Protein AF-A0A1H9AXN3-F1 (afdb_monomer)

Structure (mmCIF, N/CA/C/O backbone):
data_AF-A0A1H9AXN3-F1
#
_entry.id   AF-A0A1H9AXN3-F1
#
loop_
_atom_site.group_PDB
_atom_site.id
_atom_site.type_symbol
_atom_site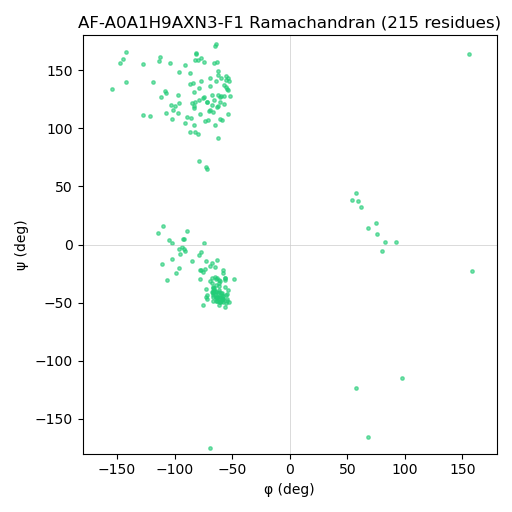.label_atom_id
_atom_site.label_alt_id
_atom_site.label_comp_id
_atom_site.label_asym_id
_atom_site.label_entity_id
_atom_site.label_seq_id
_atom_site.pdbx_PDB_ins_code
_atom_site.Cartn_x
_atom_site.Cartn_y
_atom_site.Cartn_z
_atom_site.occupancy
_atom_site.B_iso_or_equiv
_atom_site.auth_seq_id
_atom_site.auth_comp_id
_atom_site.auth_asym_id
_atom_site.auth_atom_id
_atom_site.pdbx_PDB_model_num
ATOM 1 N N . MET A 1 1 ? -0.595 39.470 72.360 1.00 44.81 1 MET A N 1
ATOM 2 C CA . MET A 1 1 ? -0.800 39.823 70.939 1.00 44.81 1 MET A CA 1
ATOM 3 C C . MET A 1 1 ? -1.068 38.553 70.139 1.00 44.81 1 MET A C 1
ATOM 5 O O . MET A 1 1 ? -0.206 37.689 70.105 1.00 44.81 1 MET A O 1
ATOM 9 N N . ARG A 1 2 ? -2.271 38.404 69.567 1.00 46.19 2 ARG A N 1
ATOM 10 C CA . ARG A 1 2 ? -2.639 37.304 68.655 1.00 46.19 2 ARG A CA 1
ATOM 11 C C . ARG A 1 2 ? -2.199 37.682 67.239 1.00 46.19 2 ARG A C 1
ATOM 13 O O . ARG A 1 2 ? -2.653 38.706 66.744 1.00 46.19 2 ARG A O 1
ATOM 20 N N . TRP A 1 3 ? -1.350 36.880 66.607 1.00 40.56 3 TRP A N 1
ATOM 21 C CA . TRP A 1 3 ? -1.068 36.981 65.172 1.00 40.56 3 TRP A CA 1
ATOM 22 C C . TRP A 1 3 ? -1.865 35.887 64.452 1.00 40.56 3 TRP A C 1
ATOM 24 O O . TRP A 1 3 ? -1.663 34.704 64.717 1.00 40.56 3 TRP A O 1
ATOM 34 N N . LEU A 1 4 ? -2.816 36.288 63.601 1.00 47.19 4 LEU A N 1
ATOM 35 C CA . LEU A 1 4 ? -3.507 35.399 62.665 1.00 47.19 4 LEU A CA 1
ATOM 36 C C . LEU A 1 4 ? -2.594 35.157 61.455 1.00 47.19 4 LEU A C 1
ATOM 38 O O . LEU A 1 4 ? -2.201 36.113 60.791 1.00 47.19 4 LEU A O 1
ATOM 42 N N . LEU A 1 5 ? -2.301 33.893 61.146 1.00 52.22 5 LEU A N 1
ATOM 43 C CA . LEU A 1 5 ? -1.749 33.497 59.850 1.00 52.22 5 LEU A CA 1
ATOM 44 C C . LEU A 1 5 ? -2.892 33.336 58.840 1.00 52.22 5 LEU A C 1
ATOM 46 O O . LEU A 1 5 ? -3.785 32.511 59.025 1.00 52.22 5 LEU A O 1
ATOM 50 N N . LEU A 1 6 ? -2.843 34.136 57.775 1.00 48.66 6 LEU A N 1
ATOM 51 C CA . LEU A 1 6 ? -3.693 34.025 56.593 1.00 48.66 6 LEU A CA 1
ATOM 52 C C . LEU A 1 6 ? -3.074 32.975 55.654 1.00 48.66 6 LEU A C 1
ATOM 54 O O . LEU A 1 6 ? -1.956 33.164 55.177 1.00 48.66 6 LEU A O 1
ATOM 58 N N . ILE A 1 7 ? -3.780 31.875 55.389 1.00 59.06 7 ILE A N 1
ATOM 59 C CA . ILE A 1 7 ? -3.372 30.870 54.397 1.00 59.06 7 ILE A CA 1
ATOM 60 C C . ILE A 1 7 ? -4.117 31.175 53.095 1.00 59.06 7 ILE A C 1
ATOM 62 O O . ILE A 1 7 ? -5.340 31.069 53.034 1.00 59.06 7 ILE A O 1
ATOM 66 N N . ILE A 1 8 ? -3.375 31.573 52.061 1.00 57.16 8 ILE A N 1
ATOM 67 C CA . ILE A 1 8 ? -3.884 31.779 50.701 1.00 57.16 8 ILE A CA 1
ATOM 68 C C . ILE A 1 8 ? -3.767 30.442 49.959 1.00 57.16 8 ILE A C 1
ATOM 70 O O . ILE A 1 8 ? -2.665 29.982 49.667 1.00 57.16 8 ILE A O 1
ATOM 74 N N . LEU A 1 9 ? -4.904 29.808 49.672 1.00 54.47 9 LEU A N 1
ATOM 75 C CA . LEU A 1 9 ? -4.986 28.610 48.834 1.00 54.47 9 LEU A CA 1
ATOM 76 C C . LEU A 1 9 ? -5.008 29.034 47.359 1.00 54.47 9 LEU A C 1
ATOM 78 O O . LEU A 1 9 ? -6.024 29.501 46.851 1.00 54.47 9 LEU A O 1
ATOM 82 N N . LEU A 1 10 ? -3.872 28.881 46.678 1.00 55.22 10 LEU A N 1
ATOM 83 C CA . LEU A 1 10 ? -3.765 29.001 45.223 1.00 55.22 10 LEU A CA 1
ATOM 84 C C . LEU A 1 10 ? -4.386 27.754 44.578 1.00 55.22 10 LEU A C 1
ATOM 86 O O . LEU A 1 10 ? -3.811 26.668 44.615 1.00 55.22 10 LEU A O 1
ATOM 90 N N . THR A 1 11 ? -5.573 27.899 43.996 1.00 61.00 11 THR A N 1
ATOM 91 C CA . THR A 1 11 ? -6.210 26.867 43.172 1.00 61.00 11 THR A CA 1
ATOM 92 C C . THR A 1 11 ? -5.457 26.736 41.849 1.00 61.00 11 THR A C 1
ATOM 94 O O . THR A 1 11 ? -5.531 27.621 40.997 1.00 61.00 11 THR A O 1
ATOM 97 N N . GLY A 1 12 ? -4.711 25.644 41.680 1.00 57.28 12 GLY A N 1
ATOM 98 C CA . GLY A 1 12 ? -4.037 25.316 40.427 1.00 57.28 12 GLY A CA 1
ATOM 99 C C . GLY A 1 12 ? -5.030 24.866 39.354 1.00 57.28 12 GLY A C 1
ATOM 100 O O . GLY A 1 12 ? -5.750 23.886 39.543 1.00 57.28 12 GLY A O 1
ATOM 101 N N . CYS A 1 13 ? -5.043 25.552 38.210 1.00 61.53 13 CYS A N 1
ATOM 102 C CA . CYS A 1 13 ? -5.637 25.034 36.979 1.00 61.53 13 CYS A CA 1
ATOM 103 C C . CYS A 1 13 ? -4.831 23.813 36.524 1.00 61.53 13 CYS A C 1
ATOM 105 O O . CYS A 1 13 ? -3.743 23.953 35.971 1.00 61.53 13 CYS A O 1
ATOM 107 N N . SER A 1 14 ? -5.356 22.612 36.758 1.00 65.81 14 SER A N 1
ATOM 108 C CA . SER A 1 14 ? -4.842 21.411 36.101 1.00 65.81 14 SER A CA 1
ATOM 109 C C . SER A 1 14 ? -5.391 21.385 34.679 1.00 65.81 14 SER A C 1
ATOM 111 O O . SER A 1 14 ? -6.598 21.255 34.483 1.00 65.81 14 SER A O 1
ATOM 113 N N . ALA A 1 15 ? -4.516 21.555 33.689 1.00 59.00 15 ALA A N 1
ATOM 114 C CA . ALA A 1 15 ? -4.864 21.306 32.299 1.00 59.00 15 ALA A CA 1
ATOM 115 C C . ALA A 1 15 ? -5.213 19.819 32.157 1.00 59.00 15 ALA A C 1
ATOM 117 O O . ALA A 1 15 ? -4.388 18.952 32.445 1.00 59.00 15 ALA A O 1
ATOM 118 N N . ILE A 1 16 ? -6.451 19.529 31.761 1.00 57.78 16 ILE A N 1
ATOM 119 C CA . ILE A 1 16 ? -6.880 18.172 31.433 1.00 57.78 16 ILE A CA 1
ATOM 120 C C . ILE A 1 16 ? -6.114 17.778 30.165 1.00 57.78 16 ILE A C 1
ATOM 122 O O . ILE A 1 16 ? -6.266 18.469 29.153 1.00 57.78 16 ILE A O 1
ATOM 126 N N . PRO A 1 17 ? -5.290 16.715 30.176 1.00 51.22 17 PRO A N 1
ATOM 127 C CA . PRO A 1 17 ? -4.741 16.199 28.936 1.00 51.22 17 PRO A CA 1
ATOM 128 C C . PRO A 1 17 ? -5.919 15.737 28.075 1.00 51.22 17 PRO A C 1
ATOM 130 O O . PRO A 1 17 ? -6.701 14.876 28.483 1.00 51.22 17 PRO A O 1
ATOM 133 N N . LEU A 1 18 ? -6.071 16.343 26.897 1.00 50.16 18 LEU A N 1
ATOM 134 C CA . LEU A 1 18 ? -6.932 15.807 25.853 1.00 50.16 18 LEU A CA 1
ATOM 135 C C . LEU A 1 18 ? -6.401 14.405 25.543 1.00 50.16 18 LEU A C 1
ATOM 137 O O . LEU A 1 18 ? -5.320 14.262 24.977 1.00 50.16 18 LEU A O 1
ATOM 141 N N . SER A 1 19 ? -7.131 13.378 25.977 1.00 42.03 19 SER A N 1
ATOM 142 C CA . SER A 1 19 ? -6.869 12.005 25.567 1.00 42.03 19 SER A CA 1
ATOM 143 C C . SER A 1 19 ? -7.034 11.966 24.054 1.00 42.03 19 SER A C 1
ATOM 145 O O . SER A 1 19 ? -8.153 12.068 23.549 1.00 42.03 19 SER A O 1
ATOM 147 N N . SER A 1 20 ? -5.926 11.847 23.327 1.00 47.59 20 SER A N 1
ATOM 148 C CA . SER A 1 20 ? -5.959 11.374 21.952 1.00 47.59 20 SER A CA 1
ATOM 149 C C . SER A 1 20 ? -6.748 10.065 21.957 1.00 47.59 20 SER A C 1
ATOM 151 O O . SER A 1 20 ? -6.499 9.179 22.781 1.00 47.59 20 SER A O 1
ATOM 153 N N . ALA A 1 21 ? -7.759 9.956 21.094 1.00 44.69 21 ALA A N 1
ATOM 154 C CA . ALA A 1 21 ? -8.334 8.651 20.805 1.00 44.69 21 ALA A CA 1
ATOM 155 C C . ALA A 1 21 ? -7.173 7.720 20.408 1.00 44.69 21 ALA A C 1
ATOM 157 O O . ALA A 1 21 ? -6.244 8.198 19.747 1.00 44.69 21 ALA A O 1
ATOM 158 N N . PRO A 1 22 ? -7.170 6.440 20.820 1.00 42.50 22 PRO A N 1
ATOM 159 C CA . PRO A 1 22 ? -6.141 5.512 20.377 1.00 42.50 22 PRO A CA 1
ATOM 160 C C . PRO A 1 22 ? -6.118 5.541 18.849 1.00 42.50 22 PRO A C 1
ATOM 162 O O . PRO A 1 22 ? -7.101 5.172 18.206 1.00 42.50 22 PRO A O 1
ATOM 165 N N . GLN A 1 23 ? -5.032 6.062 18.272 1.00 46.41 23 GLN A N 1
ATOM 166 C CA . GLN A 1 23 ? -4.856 6.012 16.832 1.00 46.41 23 GLN A CA 1
ATOM 167 C C . GLN A 1 23 ? -4.842 4.539 16.451 1.00 46.41 23 GLN A C 1
ATOM 169 O O . GLN A 1 23 ? -4.065 3.746 16.984 1.00 46.41 23 GLN A O 1
ATOM 174 N N . VAL A 1 24 ? -5.764 4.175 15.566 1.00 52.09 24 VAL A N 1
ATOM 175 C CA . VAL A 1 24 ? -5.869 2.849 14.967 1.00 52.09 24 VAL A CA 1
ATOM 176 C C . VAL A 1 24 ? -4.717 2.728 13.974 1.00 52.09 24 VAL A C 1
ATOM 178 O O . VAL A 1 24 ? -4.916 2.718 12.764 1.00 52.09 24 VAL A O 1
ATOM 181 N N . ASP A 1 25 ? -3.483 2.702 14.473 1.00 65.31 25 ASP A N 1
ATOM 182 C CA . ASP A 1 25 ? -2.307 2.505 13.638 1.00 65.31 25 ASP A CA 1
ATOM 183 C C . ASP A 1 25 ? -2.205 1.014 13.320 1.00 65.31 25 ASP A C 1
ATOM 185 O O . ASP A 1 25 ? -1.371 0.266 13.824 1.00 65.31 25 ASP A O 1
ATOM 189 N N . ARG A 1 26 ? -3.129 0.570 12.459 1.00 82.50 26 ARG A N 1
ATOM 190 C CA . ARG A 1 26 ? -3.090 -0.702 11.730 1.00 82.50 26 ARG A CA 1
ATOM 191 C C . ARG A 1 26 ? -2.011 -0.584 10.663 1.00 82.50 26 ARG A C 1
ATOM 193 O O . ARG A 1 26 ? -2.293 -0.501 9.471 1.00 82.50 26 ARG A O 1
ATOM 200 N N . VAL A 1 27 ? -0.775 -0.456 11.122 1.00 93.12 27 VAL A N 1
ATOM 201 C CA . VAL A 1 27 ? 0.420 -0.355 10.297 1.00 93.12 27 VAL A CA 1
ATOM 202 C C . VAL A 1 27 ? 1.112 -1.716 10.344 1.00 93.12 27 VAL A C 1
ATOM 204 O O . VAL A 1 27 ? 1.464 -2.163 11.437 1.00 93.12 27 VAL A O 1
ATOM 207 N N . PRO A 1 28 ? 1.297 -2.398 9.200 1.00 96.31 28 PRO A N 1
ATOM 208 C CA . PRO A 1 28 ? 2.022 -3.659 9.152 1.00 96.31 28 PRO A CA 1
ATOM 209 C C . PRO A 1 28 ? 3.417 -3.565 9.781 1.00 96.31 28 PRO A C 1
ATOM 211 O O . PRO A 1 28 ? 4.123 -2.562 9.621 1.00 96.31 28 PRO A O 1
ATOM 214 N N . GLU A 1 29 ? 3.835 -4.634 10.459 1.00 95.12 29 GLU A N 1
ATOM 215 C CA . GLU A 1 29 ? 5.195 -4.760 10.984 1.00 95.12 29 GLU A CA 1
ATOM 216 C C . GLU A 1 29 ? 6.232 -4.583 9.866 1.00 95.12 29 GLU A C 1
ATOM 218 O O . GLU A 1 29 ? 6.026 -5.010 8.732 1.00 95.12 29 GLU A O 1
ATOM 223 N N . GLY A 1 30 ? 7.348 -3.919 10.176 1.00 96.00 30 GLY A N 1
ATOM 224 C CA . GLY A 1 30 ? 8.385 -3.597 9.194 1.00 96.00 30 GLY A CA 1
ATOM 225 C C . GLY A 1 30 ? 8.110 -2.335 8.368 1.00 96.00 30 GLY A C 1
ATOM 226 O O . GLY A 1 30 ? 8.925 -1.992 7.512 1.00 96.00 30 GLY A O 1
ATOM 227 N N . THR A 1 31 ? 7.011 -1.618 8.629 1.00 98.06 31 THR A N 1
ATOM 228 C CA . THR A 1 31 ? 6.792 -0.274 8.076 1.00 98.06 31 THR A CA 1
ATOM 229 C C . THR A 1 31 ? 7.788 0.720 8.670 1.00 98.06 31 THR A C 1
ATOM 231 O O . THR A 1 31 ? 7.903 0.846 9.890 1.00 98.06 31 THR A O 1
ATOM 234 N N . LEU A 1 32 ? 8.474 1.469 7.803 1.00 98.31 32 LE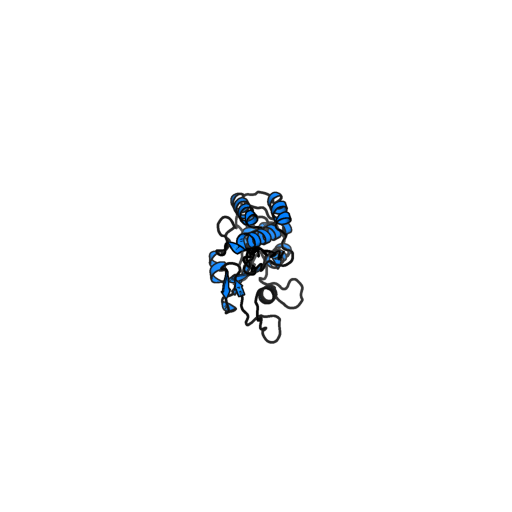U A N 1
ATOM 235 C CA . LEU A 1 32 ? 9.436 2.504 8.187 1.00 98.31 32 LEU A CA 1
ATOM 236 C C . LEU A 1 32 ? 8.803 3.536 9.124 1.00 98.31 32 LEU A C 1
ATOM 238 O O . LEU A 1 32 ? 7.633 3.889 8.964 1.00 98.31 32 LEU A O 1
ATOM 242 N N . ASP A 1 33 ? 9.564 4.065 10.084 1.00 97.44 33 ASP A N 1
ATOM 243 C CA . ASP A 1 33 ? 9.146 5.255 10.834 1.00 97.44 33 ASP A CA 1
ATOM 244 C C . ASP A 1 33 ? 9.044 6.494 9.921 1.00 97.44 33 ASP A C 1
ATOM 246 O O . ASP A 1 33 ? 9.427 6.464 8.750 1.00 97.44 33 ASP A O 1
ATOM 250 N N . ALA A 1 34 ? 8.487 7.594 10.433 1.00 96.88 34 ALA A N 1
ATOM 251 C CA . ALA A 1 34 ? 8.263 8.794 9.628 1.00 96.88 34 ALA A CA 1
ATOM 252 C C . ALA A 1 34 ? 9.564 9.403 9.069 1.00 96.88 34 ALA A C 1
ATOM 254 O O . ALA A 1 34 ? 9.576 9.906 7.944 1.00 96.88 34 ALA A O 1
ATOM 255 N N . VAL A 1 35 ? 10.667 9.349 9.820 1.00 98.12 35 VAL A N 1
ATOM 256 C CA . VAL A 1 35 ? 11.960 9.915 9.404 1.00 98.12 35 VAL A CA 1
ATOM 257 C C . VAL A 1 35 ? 12.576 9.060 8.298 1.00 98.12 35 VAL A C 1
ATOM 259 O O . VAL A 1 35 ? 12.994 9.584 7.259 1.00 98.12 35 VAL A O 1
ATOM 262 N N . ALA A 1 36 ? 12.581 7.743 8.483 1.00 98.56 36 ALA A N 1
ATOM 263 C CA . ALA A 1 36 ? 13.066 6.786 7.504 1.00 98.56 36 ALA A CA 1
ATOM 264 C C . ALA A 1 36 ? 12.195 6.782 6.239 1.00 98.56 36 ALA A C 1
ATOM 266 O O . ALA A 1 36 ? 12.735 6.706 5.134 1.00 98.56 36 ALA A O 1
ATOM 267 N N . ALA A 1 37 ? 10.873 6.942 6.368 1.00 98.69 37 ALA A N 1
ATOM 268 C CA . ALA A 1 37 ? 9.966 7.078 5.232 1.00 98.69 37 ALA A CA 1
ATOM 269 C C . ALA A 1 37 ? 10.259 8.354 4.429 1.00 98.69 37 ALA A C 1
ATOM 271 O O . ALA A 1 37 ? 10.454 8.272 3.222 1.00 98.69 37 ALA A O 1
ATOM 272 N N . ARG A 1 38 ? 10.393 9.526 5.068 1.00 98.69 38 ARG A N 1
ATOM 273 C CA . ARG A 1 38 ? 10.761 10.775 4.363 1.00 98.69 38 ARG A CA 1
ATOM 274 C C . ARG A 1 38 ? 12.105 10.642 3.635 1.00 98.69 38 ARG A C 1
ATOM 276 O O . ARG A 1 38 ? 12.214 11.015 2.470 1.00 98.69 38 ARG A O 1
ATOM 283 N N . THR A 1 39 ? 13.100 10.054 4.300 1.00 98.75 39 THR A N 1
ATOM 284 C CA . THR A 1 39 ? 14.425 9.797 3.710 1.00 98.75 39 THR A CA 1
ATOM 285 C C . THR A 1 39 ? 14.331 8.863 2.503 1.00 98.75 39 THR A C 1
ATOM 287 O O . THR A 1 39 ? 14.902 9.144 1.451 1.00 98.75 39 THR A O 1
ATOM 290 N N . SER A 1 40 ? 13.568 7.776 2.627 1.00 98.81 40 SER A N 1
ATOM 291 C CA . SER A 1 40 ? 13.390 6.798 1.552 1.00 98.81 40 SER A CA 1
ATOM 292 C C . SER A 1 40 ? 12.618 7.385 0.372 1.00 98.81 40 SER A C 1
ATOM 294 O O . SER A 1 40 ? 13.024 7.182 -0.766 1.00 98.81 40 SER A O 1
ATOM 296 N N . LEU A 1 41 ? 11.564 8.172 0.622 1.00 98.81 41 LEU A N 1
ATOM 297 C CA . LEU A 1 41 ? 10.787 8.856 -0.417 1.00 98.81 41 LEU A CA 1
ATOM 298 C C . LEU A 1 41 ? 11.659 9.803 -1.248 1.00 98.81 41 LEU A C 1
ATOM 300 O O . LEU A 1 41 ? 11.573 9.798 -2.476 1.00 98.81 41 LEU A O 1
ATOM 304 N N . ALA A 1 42 ? 12.531 10.573 -0.591 1.00 98.56 42 ALA A N 1
ATOM 305 C CA . ALA A 1 42 ? 13.469 11.459 -1.274 1.00 98.56 42 ALA A CA 1
ATOM 306 C C . ALA A 1 42 ? 14.447 10.689 -2.182 1.00 98.56 42 ALA A C 1
ATOM 308 O O . ALA A 1 42 ? 14.827 11.195 -3.240 1.00 98.56 42 ALA A O 1
ATOM 309 N N . ALA A 1 43 ? 14.816 9.465 -1.789 1.00 98.69 43 ALA A N 1
ATOM 310 C CA . ALA A 1 43 ? 15.741 8.599 -2.516 1.00 98.69 43 ALA A CA 1
ATOM 311 C C . ALA A 1 43 ? 15.090 7.762 -3.635 1.00 98.69 43 ALA A C 1
ATOM 313 O O . ALA A 1 43 ? 15.817 7.213 -4.465 1.00 98.69 43 ALA A O 1
ATOM 314 N N . LEU A 1 44 ? 13.755 7.650 -3.689 1.00 98.69 44 LEU A N 1
ATOM 315 C CA . LEU A 1 44 ? 13.087 6.894 -4.753 1.00 98.69 44 LEU A CA 1
ATOM 316 C C . LEU A 1 44 ? 13.425 7.484 -6.136 1.00 98.69 44 LEU A C 1
ATOM 318 O O . LEU A 1 44 ? 13.483 8.710 -6.282 1.00 98.69 44 LEU A O 1
ATOM 322 N N . PRO A 1 45 ? 13.594 6.659 -7.184 1.00 98.56 45 PRO A N 1
ATOM 323 C CA . PRO A 1 45 ? 13.749 7.162 -8.544 1.00 98.56 45 PRO A CA 1
ATOM 324 C C . PRO A 1 45 ? 12.489 7.912 -8.983 1.00 98.56 45 PRO A C 1
ATOM 326 O O . PRO A 1 45 ? 11.387 7.379 -8.881 1.00 98.56 45 PRO A O 1
ATOM 329 N N . LEU A 1 46 ? 12.635 9.139 -9.482 1.00 98.56 46 LEU A N 1
ATOM 330 C CA . LEU A 1 46 ? 11.526 9.871 -10.093 1.00 98.56 46 LEU A CA 1
ATOM 331 C C . LEU A 1 46 ? 11.370 9.416 -11.550 1.00 98.56 46 LEU A C 1
ATOM 333 O O . LEU A 1 46 ? 12.322 9.525 -12.322 1.00 98.56 46 LEU A O 1
ATOM 337 N N . ALA A 1 47 ? 10.192 8.926 -11.935 1.00 98.44 47 ALA A N 1
ATOM 338 C CA . ALA A 1 47 ? 9.930 8.489 -13.307 1.00 98.44 47 ALA A CA 1
ATOM 339 C C . ALA A 1 47 ? 8.476 8.732 -13.724 1.00 98.44 47 ALA A C 1
ATOM 341 O O . ALA A 1 47 ? 7.570 8.812 -12.896 1.00 98.44 47 ALA A O 1
ATOM 342 N N . THR A 1 48 ? 8.241 8.836 -15.031 1.00 97.88 48 THR A N 1
ATOM 343 C CA . THR A 1 48 ? 6.884 8.772 -15.586 1.00 97.88 48 THR A CA 1
ATOM 344 C C . THR A 1 48 ? 6.347 7.343 -15.442 1.00 97.88 48 THR A C 1
ATOM 346 O O . THR A 1 48 ? 7.094 6.412 -15.754 1.00 97.88 48 THR A O 1
ATOM 349 N N . PRO A 1 49 ? 5.078 7.144 -15.028 1.00 97.31 49 PRO A N 1
ATOM 350 C CA . PRO A 1 49 ? 4.485 5.812 -14.965 1.00 97.31 49 PRO A CA 1
ATOM 351 C C . PRO A 1 49 ? 4.594 5.077 -16.303 1.00 97.31 49 PRO A C 1
ATOM 353 O O . PRO A 1 49 ? 4.292 5.632 -17.363 1.00 97.31 49 PRO A O 1
ATOM 356 N N . GLY A 1 50 ? 5.015 3.815 -16.251 1.00 97.69 50 GLY A N 1
ATOM 357 C CA . GLY A 1 50 ? 5.044 2.931 -17.408 1.00 97.69 50 GLY A CA 1
ATOM 358 C C . GLY A 1 50 ? 3.650 2.641 -17.971 1.00 97.69 50 GLY A C 1
ATOM 359 O O . GLY A 1 50 ? 2.616 2.983 -17.394 1.00 97.69 50 GLY A O 1
ATOM 360 N N . ARG A 1 51 ? 3.612 1.968 -19.123 1.00 97.00 51 ARG A N 1
ATOM 361 C CA . ARG A 1 51 ? 2.360 1.492 -19.729 1.00 97.00 51 ARG A CA 1
ATOM 362 C C . ARG A 1 51 ? 1.919 0.171 -19.089 1.00 97.00 51 ARG A C 1
ATOM 364 O O . ARG A 1 51 ? 2.732 -0.568 -18.540 1.00 97.00 51 ARG A O 1
ATOM 371 N N . LEU A 1 52 ? 0.631 -0.150 -19.206 1.00 97.31 52 LEU A N 1
ATOM 372 C CA . LEU A 1 52 ? 0.049 -1.415 -18.731 1.00 97.31 52 LEU A CA 1
ATOM 373 C C . LEU A 1 52 ? 0.091 -2.540 -19.779 1.00 97.31 52 LEU A C 1
ATOM 375 O O . LEU A 1 52 ? -0.556 -3.569 -19.601 1.00 97.31 52 LEU A O 1
ATOM 379 N N . ASP A 1 53 ? 0.829 -2.371 -20.878 1.00 96.12 53 ASP A N 1
ATOM 380 C CA . ASP A 1 53 ? 0.969 -3.432 -21.877 1.00 96.12 53 ASP A CA 1
ATOM 381 C C . ASP A 1 53 ? 1.532 -4.702 -21.213 1.00 96.12 53 ASP A C 1
ATOM 383 O O . ASP A 1 53 ? 2.542 -4.656 -20.510 1.00 96.12 53 ASP A O 1
ATOM 387 N N . GLY A 1 54 ? 0.849 -5.834 -21.405 1.00 94.00 54 GLY A N 1
ATOM 388 C CA . GLY A 1 54 ? 1.219 -7.121 -20.808 1.00 94.00 54 GLY A CA 1
ATOM 389 C C . GLY A 1 54 ? 0.808 -7.317 -19.344 1.00 94.00 54 GLY A C 1
ATOM 390 O O . GLY A 1 54 ? 0.958 -8.425 -18.835 1.00 94.00 54 GLY A O 1
ATOM 391 N N . TYR A 1 55 ? 0.253 -6.305 -18.670 1.00 96.56 55 TYR A N 1
ATOM 392 C CA . TYR A 1 55 ? -0.280 -6.472 -17.319 1.00 96.56 55 TYR A CA 1
ATOM 393 C C . TYR A 1 55 ? -1.582 -7.282 -17.347 1.00 96.56 55 TYR A C 1
ATOM 395 O O . TYR A 1 55 ? -2.568 -6.894 -17.975 1.00 96.56 55 TYR A O 1
ATOM 403 N N . VAL A 1 56 ? -1.597 -8.396 -16.616 1.00 94.81 56 VAL A N 1
ATOM 404 C CA . VAL A 1 56 ? -2.782 -9.236 -16.409 1.00 94.81 56 VAL A CA 1
ATOM 405 C C . VAL A 1 56 ? -2.955 -9.445 -14.913 1.00 94.81 56 VAL A C 1
ATOM 407 O O . VAL A 1 56 ? -2.124 -10.094 -14.276 1.00 94.81 56 VAL A O 1
ATOM 410 N N . ARG A 1 57 ? -4.016 -8.863 -14.346 1.00 91.94 57 ARG A N 1
ATOM 411 C CA . ARG A 1 57 ? -4.316 -8.961 -12.912 1.00 91.94 57 ARG A CA 1
ATOM 412 C C . ARG A 1 57 ? -4.887 -10.325 -12.540 1.00 91.94 57 ARG A C 1
ATOM 414 O O . ARG A 1 57 ? -4.395 -10.951 -11.610 1.00 91.94 57 ARG A O 1
ATOM 421 N N . ASP A 1 58 ? -5.925 -10.744 -13.256 1.00 87.62 58 ASP A N 1
ATOM 422 C CA . ASP A 1 58 ? -6.750 -11.883 -12.862 1.00 87.62 58 ASP A CA 1
ATOM 423 C C . ASP A 1 58 ? -6.156 -13.198 -13.365 1.00 87.62 58 ASP A C 1
ATOM 425 O O . ASP A 1 58 ? -5.674 -13.285 -14.497 1.00 87.62 58 ASP A O 1
ATOM 429 N N . CYS A 1 59 ? -6.195 -14.217 -12.506 1.00 85.56 59 CYS A N 1
ATOM 430 C CA . CYS A 1 59 ? -5.715 -15.569 -12.803 1.00 85.56 59 CYS A CA 1
ATOM 431 C C . CYS A 1 59 ? -6.834 -16.490 -13.336 1.00 85.56 59 CYS A C 1
ATOM 433 O O . CYS A 1 59 ? -6.619 -17.690 -13.498 1.00 85.56 59 CYS A O 1
ATOM 435 N N . ASP A 1 60 ? -8.033 -15.946 -13.558 1.00 82.56 60 ASP A N 1
ATOM 436 C CA . ASP A 1 60 ? -9.223 -16.698 -13.958 1.00 82.56 60 ASP A CA 1
ATOM 437 C C . ASP A 1 60 ? -9.246 -16.989 -15.472 1.00 82.56 60 ASP A C 1
ATOM 439 O O . ASP A 1 60 ? -8.526 -16.377 -16.266 1.00 82.56 60 ASP A O 1
ATOM 443 N N . ASP A 1 61 ? -10.099 -17.932 -15.883 1.00 71.56 61 ASP A N 1
ATOM 444 C CA . ASP A 1 61 ? -10.413 -18.240 -17.289 1.00 71.56 61 ASP A CA 1
ATOM 445 C C . ASP A 1 61 ? -9.195 -18.546 -18.184 1.00 71.56 61 ASP A C 1
ATOM 447 O O . ASP A 1 61 ? -9.130 -18.154 -19.350 1.00 71.56 61 ASP A O 1
ATOM 451 N N . GLY A 1 62 ? -8.199 -19.255 -17.640 1.00 64.94 62 GLY A N 1
ATOM 452 C CA . GLY A 1 62 ? -6.998 -19.657 -18.382 1.00 64.94 62 GLY A CA 1
ATOM 453 C C . GLY A 1 62 ? -5.986 -18.529 -18.614 1.00 64.94 62 GLY A C 1
ATOM 454 O O . GLY A 1 62 ? -5.019 -18.722 -19.354 1.00 64.94 62 GLY A O 1
ATOM 455 N N . LYS A 1 63 ? -6.175 -17.361 -17.987 1.00 73.69 63 LYS A N 1
ATOM 456 C CA . LYS A 1 63 ? -5.199 -16.267 -18.000 1.00 73.69 63 LYS A CA 1
ATOM 457 C C . LYS A 1 63 ? -4.075 -16.538 -17.003 1.00 73.69 63 LYS A C 1
ATOM 459 O O . LYS A 1 63 ? -4.311 -16.878 -15.848 1.00 73.69 63 LYS A O 1
ATOM 464 N N . ALA A 1 64 ? -2.837 -16.312 -17.435 1.00 82.12 64 ALA A N 1
ATOM 465 C CA . ALA A 1 64 ? -1.694 -16.269 -16.533 1.00 82.12 64 ALA A CA 1
ATOM 466 C C . ALA A 1 64 ? -1.546 -14.845 -15.984 1.00 82.12 64 ALA A C 1
ATOM 468 O O . ALA A 1 64 ? -0.981 -13.968 -16.641 1.00 82.12 64 ALA A O 1
ATOM 469 N N . CYS A 1 65 ? -2.081 -14.610 -14.788 1.00 92.19 65 CYS A N 1
ATOM 470 C CA . CYS A 1 65 ? -1.836 -13.378 -14.052 1.00 92.19 65 CYS A CA 1
ATOM 471 C C . CYS A 1 65 ? -0.334 -13.170 -13.832 1.00 92.19 65 CYS A C 1
ATOM 473 O O . CYS A 1 65 ? 0.410 -14.091 -13.487 1.00 92.19 65 CYS A O 1
ATOM 475 N N . VAL A 1 66 ? 0.129 -11.938 -14.017 1.00 96.25 66 VAL A N 1
ATOM 476 C CA . VAL A 1 66 ? 1.571 -11.653 -14.005 1.00 96.25 66 VAL A CA 1
ATOM 477 C C . VAL A 1 66 ? 2.162 -11.655 -12.596 1.00 96.25 66 VAL A C 1
ATOM 479 O O . VAL A 1 66 ? 3.352 -11.915 -12.435 1.00 96.25 66 VAL A O 1
ATOM 482 N N . PHE A 1 67 ? 1.333 -11.417 -11.578 1.00 96.88 67 PHE A N 1
ATOM 483 C CA . PHE A 1 67 ? 1.715 -11.452 -10.164 1.00 96.88 67 PHE A CA 1
ATOM 484 C C . PHE A 1 67 ? 1.516 -12.827 -9.505 1.00 96.88 67 PHE A C 1
ATOM 486 O O . PHE A 1 67 ? 1.766 -12.969 -8.313 1.00 96.88 67 PHE A O 1
ATOM 493 N N . GLY A 1 68 ? 1.119 -13.846 -10.273 1.00 93.88 68 GLY A N 1
ATOM 494 C CA . GLY A 1 68 ? 0.895 -15.193 -9.758 1.00 93.88 68 GLY A CA 1
ATOM 495 C C . GLY A 1 68 ? -0.305 -15.291 -8.812 1.00 93.88 68 GLY A C 1
ATOM 496 O O . GLY A 1 68 ? -1.167 -14.413 -8.779 1.00 93.88 68 GLY A O 1
ATOM 497 N N . GLN A 1 69 ? -0.383 -16.402 -8.076 1.00 92.31 69 GLN A N 1
ATOM 498 C CA . GLN A 1 69 ? -1.544 -16.719 -7.249 1.00 92.31 69 GLN A CA 1
ATOM 499 C C . GLN A 1 69 ? -1.778 -15.632 -6.179 1.00 92.31 69 GLN A C 1
ATOM 501 O O . GLN A 1 69 ? -0.862 -15.321 -5.411 1.00 92.31 69 GLN A O 1
ATOM 506 N N . PRO A 1 70 ? -2.996 -15.069 -6.083 1.00 91.06 70 PRO A N 1
ATOM 507 C CA . PRO A 1 70 ? -3.334 -14.144 -5.014 1.00 91.06 70 PRO A CA 1
ATOM 508 C C . PRO A 1 70 ? -3.403 -14.888 -3.681 1.00 91.06 70 PRO A C 1
ATOM 510 O O . PRO A 1 70 ? -3.906 -16.011 -3.617 1.00 91.06 70 PRO A O 1
ATOM 513 N N . TRP A 1 71 ? -2.948 -14.229 -2.615 1.00 94.44 71 TRP A N 1
ATOM 514 C CA . TRP A 1 71 ? -2.917 -14.804 -1.268 1.00 94.44 71 TRP A CA 1
ATOM 515 C C . TRP A 1 71 ? -2.093 -16.098 -1.236 1.00 94.44 71 TRP A C 1
ATOM 517 O O . TRP A 1 71 ? -2.521 -17.125 -0.721 1.00 94.44 71 TRP A O 1
ATOM 527 N N . PHE A 1 72 ? -0.930 -16.082 -1.876 1.00 94.62 72 PHE A N 1
ATOM 528 C CA . PHE A 1 72 ? -0.021 -17.214 -1.855 1.00 94.62 72 PHE A CA 1
ATOM 529 C C . PHE A 1 72 ? 0.680 -17.285 -0.504 1.00 94.62 72 PHE A C 1
ATOM 531 O O . PHE A 1 72 ? 1.310 -16.305 -0.125 1.00 94.62 72 PHE A O 1
ATOM 538 N N . ASP A 1 73 ? 0.596 -18.444 0.153 1.00 94.75 73 ASP A N 1
ATOM 539 C CA . ASP A 1 73 ? 1.319 -18.779 1.383 1.00 94.75 73 ASP A CA 1
ATOM 540 C C . ASP A 1 73 ? 2.838 -18.755 1.140 1.00 94.75 73 ASP A C 1
ATOM 542 O O . ASP A 1 73 ? 3.430 -19.728 0.668 1.00 94.75 73 ASP A O 1
ATOM 546 N N . THR A 1 74 ? 3.461 -17.598 1.384 1.00 93.06 74 THR A N 1
ATOM 547 C CA . THR A 1 74 ? 4.884 -17.384 1.079 1.00 93.06 74 THR A CA 1
ATOM 548 C C . THR A 1 74 ? 5.836 -18.030 2.078 1.00 93.06 74 THR A C 1
ATOM 550 O O . THR A 1 74 ? 7.000 -18.226 1.735 1.00 93.06 74 THR A O 1
ATOM 553 N N . ASP A 1 75 ? 5.385 -18.314 3.301 1.00 91.62 75 ASP A N 1
ATOM 554 C CA . ASP A 1 75 ? 6.217 -18.895 4.365 1.00 91.62 75 ASP A CA 1
ATOM 555 C C . ASP A 1 75 ? 5.965 -20.401 4.564 1.00 91.62 75 ASP A C 1
ATOM 557 O O . ASP A 1 75 ? 6.798 -21.090 5.158 1.00 91.62 75 ASP A O 1
ATOM 561 N N . GLY A 1 76 ? 4.890 -20.933 3.978 1.00 91.88 76 GLY A N 1
ATOM 562 C CA . GLY A 1 76 ? 4.563 -22.352 3.984 1.00 91.88 76 GLY A CA 1
ATOM 563 C C . GLY A 1 76 ? 4.018 -22.841 5.323 1.00 91.88 76 GLY A C 1
ATOM 564 O O . GLY A 1 76 ? 4.052 -24.050 5.577 1.00 91.88 76 GLY A O 1
ATOM 565 N N . ASP A 1 77 ? 3.541 -21.942 6.188 1.00 90.75 77 ASP A N 1
ATOM 566 C CA . ASP A 1 77 ? 2.976 -22.292 7.492 1.00 90.75 77 ASP A CA 1
ATOM 567 C C . ASP A 1 77 ? 1.541 -22.858 7.405 1.00 90.75 77 ASP A C 1
ATOM 569 O O . ASP A 1 77 ? 0.997 -23.375 8.388 1.00 90.75 77 ASP A O 1
ATOM 573 N N . GLY A 1 78 ? 0.943 -22.837 6.208 1.00 90.56 78 GLY A N 1
ATOM 574 C CA . GLY A 1 78 ? -0.408 -23.310 5.925 1.00 90.56 78 GLY A CA 1
ATOM 575 C C . GLY A 1 78 ? -1.487 -22.227 6.024 1.00 90.56 78 GLY A C 1
ATOM 576 O O . GLY A 1 78 ? -2.675 -22.545 5.840 1.00 90.56 78 GLY A O 1
ATOM 577 N N . CYS A 1 79 ? -1.112 -20.976 6.298 1.00 93.94 79 CYS A N 1
ATOM 578 C CA . CYS A 1 79 ? -1.969 -19.801 6.333 1.00 93.94 79 CYS A CA 1
ATOM 579 C C . CYS A 1 79 ? -1.711 -18.894 5.122 1.00 93.94 79 CYS A C 1
ATOM 581 O O . CYS A 1 79 ? -0.695 -18.212 5.035 1.00 93.94 79 CYS A O 1
ATOM 583 N N . ASP A 1 80 ? -2.698 -18.778 4.228 1.00 95.50 80 ASP A N 1
ATOM 584 C CA . ASP A 1 80 ? -2.619 -17.795 3.145 1.00 95.50 80 ASP A CA 1
ATOM 585 C C . ASP A 1 80 ? -2.576 -16.342 3.654 1.00 95.50 80 ASP A C 1
ATOM 587 O O . ASP A 1 80 ? -3.066 -16.007 4.736 1.00 95.50 80 ASP A O 1
ATOM 591 N N . GLN A 1 81 ? -2.037 -15.447 2.830 1.00 96.50 81 GLN A N 1
ATOM 592 C CA . GLN A 1 81 ? -1.742 -14.060 3.204 1.00 96.50 81 GLN A CA 1
ATOM 593 C C . GLN A 1 81 ? -3.018 -13.299 3.539 1.00 96.50 81 GLN A C 1
ATOM 595 O O . GLN A 1 81 ? -3.020 -12.427 4.404 1.00 96.50 81 GLN A O 1
ATOM 600 N N . ARG A 1 82 ? -4.145 -13.675 2.923 1.00 97.12 82 ARG A N 1
ATOM 601 C CA . ARG A 1 82 ? -5.453 -13.145 3.302 1.00 97.12 82 ARG A CA 1
ATOM 602 C C . ARG A 1 82 ? -5.796 -13.516 4.741 1.00 97.12 82 ARG A C 1
ATOM 604 O O . ARG A 1 82 ? -6.224 -12.653 5.500 1.00 97.12 82 ARG A O 1
ATOM 611 N N . SER A 1 83 ? -5.645 -14.779 5.110 1.00 96.94 83 SER A N 1
ATOM 612 C CA . SER A 1 83 ? -5.921 -15.281 6.454 1.00 96.94 83 SER A CA 1
ATOM 613 C C . SER A 1 83 ? -4.971 -14.671 7.476 1.00 96.94 83 SER A C 1
ATOM 615 O O . SER A 1 83 ? -5.428 -14.282 8.550 1.00 96.94 83 SER A O 1
ATOM 617 N N . GLN A 1 84 ? -3.690 -14.518 7.129 1.00 96.56 84 GLN A N 1
ATOM 618 C CA . GLN A 1 84 ? -2.706 -13.844 7.974 1.00 96.56 84 GLN A CA 1
ATOM 619 C C . GLN A 1 84 ? -3.104 -12.380 8.231 1.00 96.56 84 GLN A C 1
ATOM 621 O O . GLN A 1 84 ? -3.198 -11.960 9.384 1.00 96.56 84 GLN A O 1
ATOM 626 N N . VAL A 1 85 ? -3.446 -11.621 7.184 1.00 97.69 85 VAL A N 1
ATOM 627 C CA . VAL A 1 85 ? -3.867 -10.215 7.318 1.00 97.69 85 VAL A CA 1
ATOM 628 C C . VAL A 1 85 ? -5.184 -10.090 8.085 1.00 97.69 85 VAL A C 1
ATOM 630 O O . VAL A 1 85 ? -5.295 -9.246 8.969 1.00 97.69 85 VAL A O 1
ATOM 633 N N . LEU A 1 86 ? -6.174 -10.948 7.814 1.00 97.31 86 LEU A N 1
ATOM 634 C CA . LEU A 1 86 ? -7.433 -10.934 8.564 1.00 97.31 86 LEU A CA 1
ATOM 635 C C . LEU A 1 86 ? -7.211 -11.252 10.048 1.00 97.31 86 LEU A C 1
ATOM 637 O O . LEU A 1 86 ? -7.808 -10.610 10.903 1.00 97.31 86 LEU A O 1
ATOM 641 N N . ALA A 1 87 ? -6.357 -12.221 10.372 1.00 95.81 87 ALA A N 1
ATOM 642 C CA . ALA A 1 87 ? -6.047 -12.547 11.760 1.00 95.81 87 ALA A 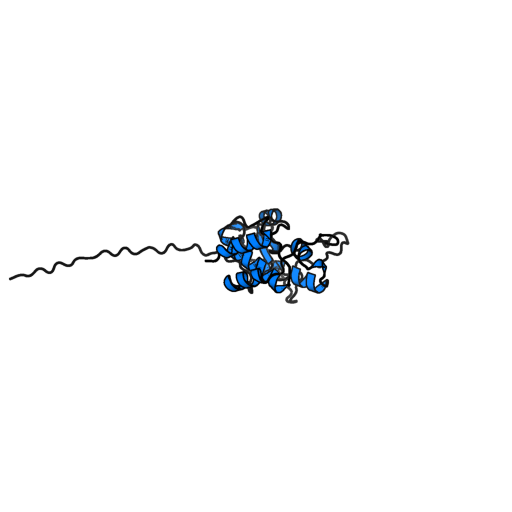CA 1
ATOM 643 C C . ALA A 1 87 ? -5.274 -11.424 12.472 1.00 95.81 87 ALA A C 1
ATOM 645 O O . ALA A 1 87 ? -5.462 -11.233 13.671 1.00 95.81 87 ALA A O 1
ATOM 646 N N . ARG A 1 88 ? -4.422 -10.694 11.740 1.00 96.44 88 ARG A N 1
ATOM 647 C CA . ARG A 1 88 ? -3.639 -9.556 12.241 1.00 96.44 88 ARG A CA 1
ATOM 648 C C . ARG A 1 88 ? -4.503 -8.317 12.494 1.00 96.44 88 ARG A C 1
ATOM 650 O O . ARG A 1 88 ? -4.355 -7.658 13.522 1.00 96.44 88 ARG A O 1
ATOM 657 N N . ASP A 1 89 ? -5.391 -7.989 11.559 1.00 97.19 89 ASP A N 1
ATOM 658 C CA . ASP A 1 89 ? -6.049 -6.678 11.525 1.00 97.19 89 ASP A CA 1
ATOM 659 C C . ASP A 1 89 ? -7.429 -6.655 12.187 1.00 97.19 89 ASP A C 1
ATOM 661 O O . ASP A 1 89 ? -7.908 -5.585 12.564 1.00 97.19 89 ASP A O 1
ATOM 665 N N . LEU A 1 90 ? -8.079 -7.808 12.357 1.00 96.88 90 LEU A N 1
ATOM 666 C CA . LEU A 1 90 ? -9.385 -7.887 13.009 1.00 96.88 90 LEU A CA 1
ATOM 667 C C . LEU A 1 90 ? -9.229 -8.110 14.518 1.00 96.88 90 LEU A C 1
ATOM 669 O O . LEU A 1 90 ? -8.257 -8.679 15.008 1.00 96.88 90 LEU A O 1
ATOM 673 N N . THR A 1 91 ? -10.240 -7.691 15.271 1.00 96.69 91 THR A N 1
ATOM 674 C CA . THR A 1 91 ? -10.422 -8.039 16.685 1.00 96.69 91 THR A CA 1
ATOM 675 C C . THR A 1 91 ? -11.520 -9.089 16.831 1.00 96.69 91 THR A C 1
ATOM 677 O O . THR A 1 91 ? -12.371 -9.233 15.953 1.00 96.69 91 THR A O 1
ATOM 680 N N . GLY A 1 92 ? -11.500 -9.859 17.926 1.00 95.75 92 GLY A N 1
ATOM 681 C CA . GLY A 1 92 ? -12.504 -10.907 18.161 1.00 95.75 92 GLY A CA 1
ATOM 682 C C . GLY A 1 92 ? -12.529 -11.977 17.063 1.00 95.75 92 GLY A C 1
ATOM 683 O O . GLY A 1 92 ? -13.600 -12.417 16.659 1.00 95.75 92 GLY A O 1
ATOM 684 N N . VAL A 1 93 ? -11.357 -12.337 16.531 1.00 96.38 93 VAL A N 1
ATOM 685 C CA . VAL A 1 93 ? -11.222 -13.253 15.392 1.00 96.38 93 VAL A CA 1
ATOM 686 C C . VAL A 1 93 ? -11.699 -14.656 15.755 1.00 96.38 93 VAL A C 1
ATOM 688 O O . VAL A 1 93 ? -11.155 -15.299 16.652 1.00 96.38 93 VAL A O 1
ATOM 691 N N . GLU A 1 94 ? -12.643 -15.170 14.973 1.00 95.88 94 GLU A N 1
ATOM 692 C CA . GLU A 1 94 ? -13.024 -16.579 14.972 1.00 95.88 94 GLU A CA 1
ATOM 693 C C . GLU A 1 94 ? -12.522 -17.246 13.692 1.00 95.88 94 GLU A C 1
ATOM 695 O O . GLU A 1 94 ? -12.747 -16.756 12.578 1.00 95.88 94 GLU A O 1
ATOM 700 N N . ARG A 1 95 ? -11.858 -18.392 13.842 1.00 94.62 95 ARG A N 1
ATOM 701 C CA . ARG A 1 95 ? -11.349 -19.186 12.720 1.00 94.62 95 ARG A CA 1
ATOM 702 C C . ARG A 1 95 ? -12.325 -20.295 12.345 1.00 94.62 95 ARG A C 1
ATOM 704 O O . ARG A 1 95 ? -13.023 -20.842 13.195 1.00 94.62 95 ARG A O 1
ATOM 711 N N . LYS A 1 96 ? -12.343 -20.642 11.060 1.00 90.88 96 LYS A N 1
ATOM 712 C CA . LYS A 1 96 ? -13.017 -21.837 10.552 1.00 90.88 96 LYS A CA 1
ATOM 713 C C . LYS A 1 96 ? -12.369 -23.086 11.164 1.00 90.88 96 LYS A C 1
ATOM 715 O O . LYS A 1 96 ? -11.162 -23.081 11.401 1.00 90.88 96 LYS A O 1
ATOM 720 N N . PRO A 1 97 ? -13.123 -24.180 11.363 1.00 85.88 97 PRO A N 1
ATOM 721 C CA . PRO A 1 97 ? -12.530 -25.468 11.705 1.00 85.88 97 PRO A CA 1
ATOM 722 C C . PRO A 1 97 ? -11.481 -25.899 10.665 1.00 85.88 97 PRO A C 1
ATOM 72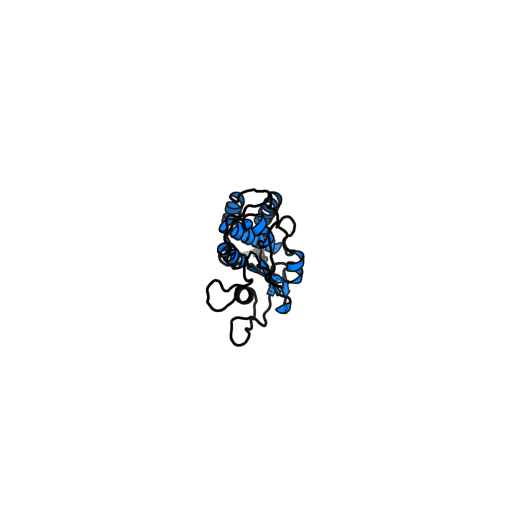4 O O . PRO A 1 97 ? -11.724 -25.815 9.460 1.00 85.88 97 PRO A O 1
ATOM 727 N N . GLY A 1 98 ? -10.327 -26.388 11.126 1.00 83.94 98 GLY A N 1
ATOM 728 C CA . GLY A 1 98 ? -9.219 -26.818 10.266 1.00 83.94 98 GLY A CA 1
ATOM 729 C C . GLY A 1 98 ? -8.133 -25.748 10.092 1.00 83.94 98 GLY A C 1
ATOM 730 O O . GLY A 1 98 ? -7.421 -25.448 11.044 1.00 83.94 98 GLY A O 1
ATOM 731 N N . ARG A 1 99 ? -7.965 -25.245 8.858 1.00 79.31 99 ARG A N 1
ATOM 732 C CA . ARG A 1 99 ? -6.913 -24.286 8.440 1.00 79.31 99 ARG A CA 1
ATOM 733 C C . ARG A 1 99 ? -7.106 -22.875 9.037 1.00 79.31 99 ARG A C 1
ATOM 735 O O . ARG A 1 99 ? -8.044 -22.618 9.779 1.00 79.31 99 ARG A O 1
ATOM 742 N N . CYS A 1 100 ? -6.262 -21.921 8.639 1.00 92.12 100 CYS A N 1
ATOM 743 C CA . CYS A 1 100 ? -6.206 -20.561 9.195 1.00 92.12 100 CYS A CA 1
ATOM 744 C C . CYS A 1 100 ? -7.336 -19.597 8.793 1.00 92.12 100 CYS A C 1
ATOM 746 O O . CYS A 1 100 ? -7.321 -18.439 9.209 1.00 92.12 100 CYS A O 1
ATOM 748 N N . GLY A 1 101 ? -8.307 -20.042 7.992 1.00 93.81 101 GLY A N 1
ATOM 749 C CA . GLY A 1 101 ? -9.333 -19.163 7.437 1.00 93.81 101 GLY A CA 1
ATOM 750 C C . GLY A 1 101 ? -10.157 -18.467 8.521 1.00 93.81 101 GLY A C 1
ATOM 751 O O . GLY A 1 101 ? -10.729 -19.123 9.387 1.00 93.81 101 GLY A O 1
ATOM 752 N N . VAL A 1 102 ? -10.270 -17.143 8.449 1.00 95.94 102 VAL A N 1
ATOM 753 C CA . VAL A 1 102 ? -11.091 -16.339 9.369 1.00 95.94 102 VAL A CA 1
ATOM 754 C C . VAL A 1 102 ? -12.556 -16.344 8.912 1.00 95.94 102 VAL A C 1
ATOM 756 O O . VAL A 1 102 ? -12.840 -16.121 7.732 1.00 95.94 102 VAL A O 1
ATOM 759 N N . GLN A 1 103 ? -13.493 -16.621 9.827 1.00 96.06 103 GLN A N 1
ATOM 760 C CA . GLN A 1 103 ? -14.942 -16.595 9.557 1.00 96.06 103 GLN A CA 1
ATOM 761 C C . GLN A 1 103 ? -15.660 -15.393 10.176 1.00 96.06 103 GLN A C 1
ATOM 763 O O . GLN A 1 103 ? -16.637 -14.921 9.596 1.00 96.06 103 GLN A O 1
ATOM 768 N N . ALA A 1 104 ? -15.178 -14.889 11.313 1.00 96.69 104 ALA A N 1
ATOM 769 C CA . ALA A 1 104 ? -15.754 -13.737 11.997 1.00 96.69 104 ALA A CA 1
ATOM 770 C C . ALA A 1 104 ? -14.665 -12.889 12.663 1.00 96.69 104 ALA A C 1
ATOM 772 O O . ALA A 1 104 ? -13.548 -13.352 12.892 1.00 96.69 104 ALA A O 1
ATOM 773 N N . GLY A 1 105 ? -15.006 -11.636 12.935 1.00 97.00 105 GLY A N 1
ATOM 774 C CA . GLY A 1 105 ? -14.151 -10.641 13.565 1.00 97.00 105 GLY A CA 1
ATOM 775 C C . GLY A 1 105 ? -14.616 -9.236 13.193 1.00 97.00 105 GLY A C 1
ATOM 776 O O . GLY A 1 105 ? -15.378 -9.053 12.239 1.00 97.00 105 GLY A O 1
ATOM 777 N N . THR A 1 106 ? -14.148 -8.250 13.944 1.00 97.69 106 THR A N 1
ATOM 778 C CA . THR A 1 106 ? -14.476 -6.839 13.741 1.00 97.69 106 THR A CA 1
ATOM 779 C C . THR A 1 106 ? -13.244 -6.090 13.270 1.00 97.69 106 THR A C 1
ATOM 781 O O . THR A 1 106 ? -12.193 -6.144 13.908 1.00 97.69 106 THR A O 1
ATOM 784 N N . LEU A 1 107 ? -13.380 -5.380 12.157 1.00 97.94 107 LEU A N 1
ATOM 785 C CA . LEU A 1 107 ? -12.367 -4.468 11.652 1.00 97.94 107 LEU A CA 1
ATOM 786 C C . LEU A 1 107 ? -12.694 -3.045 12.101 1.00 97.94 107 LEU A C 1
ATOM 788 O O . LEU A 1 107 ? -13.744 -2.521 11.738 1.00 97.94 107 LEU A O 1
ATOM 792 N N . ASP A 1 108 ? -11.772 -2.413 12.819 1.00 97.12 108 ASP A N 1
ATOM 793 C CA . ASP A 1 108 ? -11.702 -0.954 12.913 1.00 97.12 108 ASP A CA 1
ATOM 794 C C . ASP A 1 108 ? -11.016 -0.458 11.632 1.00 97.12 108 ASP A C 1
ATOM 796 O O . ASP A 1 108 ? -9.792 -0.521 11.518 1.00 97.12 108 ASP A O 1
ATOM 800 N N . ASP A 1 109 ? -11.805 -0.083 10.622 1.00 97.75 109 ASP A N 1
ATOM 801 C CA . ASP A 1 109 ? -11.316 0.121 9.256 1.00 97.75 109 ASP A CA 1
ATOM 802 C C . ASP A 1 109 ? -10.421 1.361 9.174 1.00 97.75 109 ASP A C 1
ATOM 804 O O . ASP A 1 109 ? -10.922 2.480 9.354 1.00 97.75 109 ASP A O 1
ATOM 808 N N . PRO A 1 110 ? -9.121 1.210 8.853 1.00 97.44 110 PRO A N 1
ATOM 809 C CA . PRO A 1 110 ? -8.203 2.340 8.841 1.00 97.44 110 PRO A CA 1
ATOM 810 C C . PRO A 1 110 ? -8.593 3.380 7.787 1.00 97.44 110 PRO A C 1
ATOM 812 O O . PRO A 1 110 ? -8.354 4.571 7.987 1.00 97.44 110 PRO A O 1
ATOM 815 N N . TYR A 1 111 ? -9.244 2.963 6.693 1.00 97.94 111 TYR A N 1
ATOM 816 C CA . TYR A 1 111 ? -9.580 3.867 5.595 1.00 97.94 111 TYR A CA 1
ATOM 817 C C . TYR A 1 111 ? -10.786 4.753 5.869 1.00 97.94 111 TYR A C 1
ATOM 819 O O . TYR A 1 111 ? -10.851 5.861 5.342 1.00 97.94 111 TYR A O 1
ATOM 827 N N . THR A 1 112 ? -11.739 4.293 6.677 1.00 97.12 112 THR A N 1
ATOM 828 C CA . THR A 1 112 ? -12.962 5.055 6.971 1.00 97.12 112 THR A CA 1
ATOM 829 C C . THR A 1 112 ? -13.043 5.556 8.402 1.00 97.12 112 THR A C 1
ATOM 831 O O . THR A 1 112 ? -13.863 6.426 8.677 1.00 97.12 112 THR A O 1
ATOM 834 N N . GLY A 1 113 ? -12.243 5.005 9.320 1.00 95.94 113 GLY A N 1
ATOM 835 C CA . GLY A 1 113 ? -12.391 5.243 10.755 1.00 95.94 113 GLY A CA 1
ATOM 836 C C . GLY A 1 113 ? -13.670 4.630 11.341 1.00 95.94 113 GLY A C 1
ATOM 837 O O . GLY A 1 113 ? -14.065 4.984 12.450 1.00 95.94 113 GLY A O 1
ATOM 838 N N . THR A 1 114 ? -14.347 3.736 10.607 1.00 96.12 114 THR A N 1
ATOM 839 C CA . THR A 1 114 ? -15.599 3.091 11.034 1.00 96.12 114 THR A CA 1
ATOM 840 C C . THR A 1 114 ? -15.416 1.593 11.260 1.00 96.12 114 THR A C 1
ATOM 842 O O . THR A 1 114 ? -14.501 0.980 10.718 1.00 96.12 114 THR A O 1
ATOM 845 N N . GLN A 1 115 ? -16.295 0.977 12.051 1.00 97.00 115 GLN A N 1
ATOM 846 C CA . GLN A 1 115 ? -16.251 -0.469 12.264 1.00 97.00 115 GLN A CA 1
ATOM 847 C C . GLN A 1 115 ? -16.970 -1.251 11.158 1.00 97.00 115 GLN A C 1
ATOM 849 O O . GLN A 1 115 ? -18.086 -0.918 10.751 1.00 97.00 115 GLN A O 1
ATOM 854 N N . VAL A 1 116 ? -16.361 -2.361 10.740 1.00 97.62 116 VAL A N 1
ATOM 855 C CA . VAL A 1 116 ? -16.935 -3.361 9.837 1.00 97.62 116 VAL A CA 1
ATOM 856 C C . VAL A 1 116 ? -16.943 -4.715 10.546 1.00 97.62 116 VAL A C 1
ATOM 858 O O . VAL A 1 116 ? -15.902 -5.324 10.765 1.00 97.62 116 VAL A O 1
ATOM 861 N N . THR A 1 117 ? -18.129 -5.213 10.892 1.00 95.00 117 THR A N 1
ATOM 862 C CA . THR A 1 117 ? -18.310 -6.470 11.653 1.00 95.00 117 THR A CA 1
ATOM 863 C C . THR A 1 117 ? -18.568 -7.698 10.775 1.00 95.00 117 THR A C 1
ATOM 865 O O . THR A 1 117 ? -18.607 -8.827 11.253 1.00 95.00 117 THR A O 1
ATOM 868 N N . SER A 1 118 ? -18.776 -7.495 9.473 1.00 95.88 118 SER A N 1
ATOM 869 C CA . SER A 1 118 ? -19.042 -8.571 8.517 1.00 95.88 118 SER A CA 1
ATOM 870 C C . SER A 1 118 ? -17.781 -8.864 7.717 1.00 95.88 118 SER A C 1
ATOM 872 O O . SER A 1 118 ? -17.446 -8.093 6.819 1.00 95.88 118 SER A O 1
ATOM 874 N N . VAL A 1 119 ? -17.129 -10.003 7.968 1.00 95.25 119 VAL A N 1
ATOM 875 C CA . VAL A 1 119 ? -15.897 -10.416 7.259 1.00 95.25 119 VAL A CA 1
ATOM 876 C C . VAL A 1 119 ? -16.079 -10.473 5.738 1.00 95.25 119 VAL A C 1
ATOM 878 O O . VAL A 1 119 ? -15.162 -10.147 4.991 1.00 95.25 119 VAL A O 1
ATOM 881 N N . SER A 1 120 ? -17.282 -10.783 5.248 1.00 96.75 120 SER A N 1
ATOM 882 C CA . SER A 1 120 ? -17.608 -10.748 3.811 1.00 96.75 120 SER A CA 1
ATOM 883 C C . SER A 1 120 ? -17.553 -9.350 3.177 1.00 96.75 120 SER A C 1
ATOM 885 O O . SER A 1 120 ? -17.452 -9.238 1.958 1.00 96.75 120 SER A O 1
ATOM 887 N N . LYS A 1 121 ? -17.620 -8.282 3.981 1.00 97.94 121 LYS A N 1
ATOM 888 C CA . LYS A 1 121 ? -17.475 -6.886 3.538 1.00 97.94 121 LYS A CA 1
ATOM 889 C C . LYS A 1 121 ? -16.038 -6.376 3.672 1.00 97.94 121 LYS A C 1
ATOM 891 O O . LYS A 1 121 ? -15.777 -5.236 3.295 1.00 97.94 121 LYS A O 1
ATOM 896 N N . ILE A 1 122 ? -15.127 -7.198 4.194 1.00 98.50 122 ILE A N 1
ATOM 897 C CA . ILE A 1 122 ? -13.714 -6.869 4.370 1.00 98.50 122 ILE A CA 1
ATOM 898 C C . ILE A 1 122 ? -12.916 -7.426 3.190 1.00 98.50 122 ILE A C 1
ATOM 900 O O . ILE A 1 122 ? -12.995 -8.611 2.837 1.00 98.50 122 ILE A O 1
ATOM 904 N N . GLN A 1 123 ? -12.116 -6.560 2.582 1.00 98.38 123 GLN A N 1
ATOM 905 C CA . GLN A 1 123 ? -11.131 -6.934 1.575 1.00 98.38 123 GLN A CA 1
ATOM 906 C C . GLN A 1 123 ? -9.725 -6.701 2.116 1.00 98.38 123 GLN A C 1
ATOM 908 O O . GLN A 1 123 ? -9.546 -5.985 3.094 1.00 98.38 123 GLN A O 1
ATOM 913 N N . ILE A 1 124 ? -8.747 -7.340 1.481 1.00 98.31 124 ILE A N 1
ATOM 914 C CA . ILE A 1 124 ? -7.342 -7.038 1.721 1.00 98.31 124 ILE A CA 1
ATOM 915 C C . ILE A 1 124 ? -6.905 -6.141 0.571 1.00 98.31 124 ILE A C 1
ATOM 917 O O . ILE A 1 124 ? -7.036 -6.539 -0.589 1.00 98.31 124 ILE A O 1
ATOM 921 N N . ASP A 1 125 ? -6.477 -4.928 0.893 1.00 98.62 125 ASP A N 1
ATOM 922 C CA . ASP A 1 125 ? -5.914 -4.005 -0.084 1.00 98.62 125 ASP A CA 1
ATOM 923 C C . ASP A 1 125 ? -4.417 -4.245 -0.255 1.00 98.62 125 ASP A C 1
ATOM 925 O O . ASP A 1 125 ? -3.725 -4.589 0.702 1.00 98.62 125 ASP A O 1
ATOM 929 N N . HIS A 1 126 ? -3.941 -4.001 -1.472 1.00 98.75 126 HIS A N 1
ATOM 930 C CA . HIS A 1 126 ? -2.544 -3.726 -1.768 1.00 98.75 126 HIS A CA 1
ATOM 931 C C . HIS A 1 126 ? -2.344 -2.212 -1.695 1.00 98.75 126 HIS A C 1
ATOM 933 O O . HIS A 1 126 ? -2.739 -1.503 -2.626 1.00 98.75 126 HIS A O 1
ATOM 939 N N . VAL A 1 127 ? -1.727 -1.711 -0.620 1.00 98.81 127 VAL A N 1
ATOM 940 C CA . VAL A 1 127 ? -1.556 -0.263 -0.389 1.00 98.81 127 VAL A CA 1
ATOM 941 C C . VAL A 1 127 ? -0.910 0.406 -1.595 1.00 98.81 127 VAL A C 1
ATOM 943 O O . VAL A 1 127 ? -1.479 1.356 -2.130 1.00 98.81 127 VAL A O 1
ATOM 946 N N . VAL A 1 128 ? 0.191 -0.161 -2.093 1.00 98.88 128 VAL A N 1
ATOM 947 C CA . VAL A 1 128 ? 0.690 0.060 -3.454 1.00 98.88 128 VAL A CA 1
ATOM 948 C C . VAL A 1 128 ? -0.024 -0.925 -4.390 1.00 98.88 128 VAL A C 1
ATOM 950 O O . VAL A 1 128 ? 0.267 -2.126 -4.326 1.00 98.88 128 VAL A O 1
ATOM 953 N N . PRO A 1 129 ? -0.945 -0.473 -5.266 1.00 98.75 129 PRO A N 1
ATOM 954 C CA . PRO A 1 129 ? -1.703 -1.374 -6.130 1.00 98.75 129 PRO A CA 1
ATOM 955 C C . PRO A 1 129 ? -0.808 -2.154 -7.100 1.00 98.75 129 PRO A C 1
ATOM 957 O O . PRO A 1 129 ? 0.146 -1.609 -7.647 1.00 98.75 129 PRO A O 1
ATOM 960 N N . LEU A 1 130 ? -1.163 -3.400 -7.428 1.00 98.56 130 LEU A N 1
ATOM 961 C CA . LEU A 1 130 ? -0.381 -4.233 -8.364 1.00 98.56 130 LEU A CA 1
ATOM 962 C C . LEU A 1 130 ? -0.158 -3.581 -9.744 1.00 98.56 130 LEU A C 1
ATOM 964 O O . LEU A 1 130 ? 0.918 -3.709 -10.327 1.00 98.56 130 LEU A O 1
ATOM 968 N N . ALA A 1 131 ? -1.152 -2.854 -10.263 1.00 98.56 131 ALA A N 1
ATOM 969 C CA . ALA A 1 131 ? -1.017 -2.121 -11.524 1.00 98.56 131 ALA A CA 1
ATOM 970 C C . ALA A 1 131 ? -0.050 -0.934 -11.399 1.00 98.56 131 ALA A C 1
ATOM 972 O O . ALA A 1 131 ? 0.642 -0.594 -12.353 1.00 98.56 131 ALA A O 1
ATOM 973 N N . GLU A 1 132 ? 0.030 -0.309 -10.227 1.00 98.75 132 GLU A N 1
ATOM 974 C CA . GLU A 1 132 ? 1.034 0.715 -9.954 1.00 98.75 132 GLU A CA 1
ATOM 975 C C . GLU A 1 132 ? 2.428 0.100 -9.812 1.00 98.75 132 GLU A C 1
ATOM 977 O O . GLU A 1 132 ? 3.367 0.577 -10.444 1.00 98.75 132 GLU A O 1
ATOM 982 N N . MET A 1 133 ? 2.574 -1.021 -9.095 1.00 98.75 133 MET A N 1
ATOM 983 C CA . MET A 1 133 ? 3.847 -1.754 -9.042 1.00 98.75 133 MET A CA 1
ATOM 984 C C . MET A 1 133 ? 4.338 -2.106 -10.453 1.00 98.75 133 MET A C 1
ATOM 986 O O . MET A 1 133 ? 5.514 -1.922 -10.761 1.00 98.75 133 MET A O 1
ATOM 990 N N . TRP A 1 134 ? 3.437 -2.555 -11.338 1.00 98.75 134 TRP A N 1
ATOM 991 C CA . TRP A 1 134 ? 3.749 -2.817 -12.747 1.00 98.75 134 TRP A CA 1
ATOM 992 C C . TRP A 1 134 ? 4.326 -1.587 -13.450 1.00 98.75 134 TRP A C 1
ATOM 994 O O . TRP A 1 134 ? 5.416 -1.661 -14.020 1.00 98.75 134 TRP A O 1
ATOM 1004 N N . ARG A 1 135 ? 3.611 -0.458 -13.373 1.00 98.56 135 ARG A N 1
ATOM 1005 C CA . ARG A 1 135 ? 3.983 0.806 -14.025 1.00 98.56 135 ARG A CA 1
ATOM 1006 C C . ARG A 1 135 ? 5.273 1.406 -13.470 1.00 98.56 135 ARG A C 1
ATOM 1008 O O . ARG A 1 135 ? 5.975 2.085 -14.213 1.00 98.56 135 ARG A O 1
ATOM 1015 N N . SER A 1 136 ? 5.600 1.144 -12.208 1.00 98.50 136 SER A N 1
ATOM 1016 C CA . SER A 1 136 ? 6.755 1.737 -11.527 1.00 98.50 136 SER A CA 1
ATOM 1017 C C . SER A 1 136 ? 8.022 0.877 -11.525 1.00 98.50 136 SER A C 1
ATOM 1019 O O . SER A 1 136 ? 9.068 1.361 -11.082 1.00 98.50 136 SER A O 1
ATOM 1021 N N . GLY A 1 137 ? 7.977 -0.354 -12.048 1.00 98.31 137 GLY A N 1
ATOM 1022 C CA . GLY A 1 137 ? 9.177 -1.178 -12.253 1.00 98.31 137 GLY A CA 1
ATOM 1023 C C . GLY A 1 137 ? 8.935 -2.684 -12.355 1.00 98.31 137 GLY A C 1
ATOM 1024 O O . GLY A 1 137 ? 9.737 -3.389 -12.969 1.00 98.3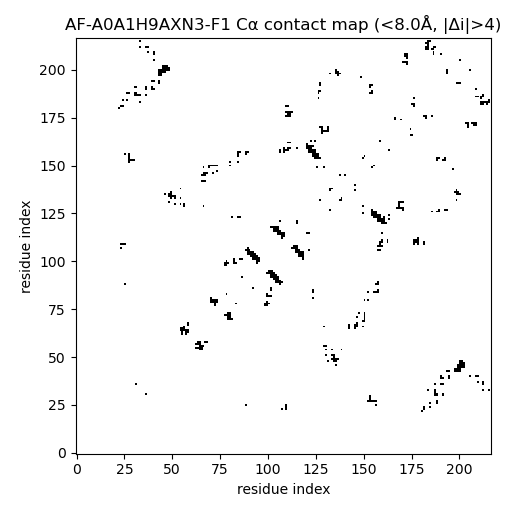1 137 GLY A O 1
ATOM 1025 N N . ALA A 1 138 ? 7.819 -3.190 -11.822 1.00 98.50 138 ALA A N 1
ATOM 1026 C CA . ALA A 1 138 ? 7.582 -4.630 -11.728 1.00 98.50 138 ALA A CA 1
ATOM 1027 C C . ALA A 1 138 ? 7.379 -5.333 -13.076 1.00 98.50 138 ALA A C 1
ATOM 1029 O O . ALA A 1 138 ? 7.525 -6.552 -13.155 1.00 98.50 138 ALA A O 1
ATOM 1030 N N . ALA A 1 139 ? 7.103 -4.592 -14.154 1.00 98.12 139 ALA A N 1
ATOM 1031 C CA . ALA A 1 139 ? 7.053 -5.146 -15.508 1.00 98.12 139 ALA A CA 1
ATOM 1032 C C . ALA A 1 139 ? 8.362 -5.853 -15.923 1.00 98.12 139 ALA A C 1
ATOM 1034 O O . ALA A 1 139 ? 8.319 -6.800 -16.705 1.00 98.12 139 ALA A O 1
ATOM 1035 N N . ALA A 1 140 ? 9.509 -5.422 -15.382 1.00 97.50 140 ALA A N 1
ATOM 1036 C CA . ALA A 1 140 ? 10.830 -5.982 -15.682 1.00 97.50 140 ALA A CA 1
ATOM 1037 C C . ALA A 1 140 ? 11.271 -7.105 -14.724 1.00 97.50 140 ALA A C 1
ATOM 1039 O O . ALA A 1 140 ? 12.347 -7.675 -14.899 1.00 97.50 140 ALA A O 1
AT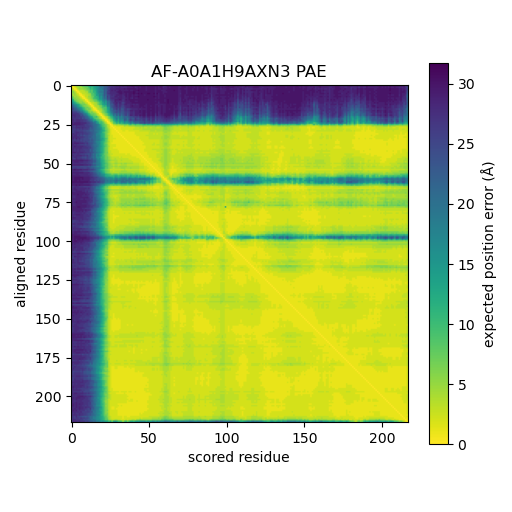OM 1040 N N . TRP A 1 141 ? 10.482 -7.407 -13.692 1.00 98.31 141 TRP A N 1
ATOM 1041 C CA . TRP A 1 141 ? 10.832 -8.413 -12.690 1.00 98.31 141 TRP A CA 1
ATOM 1042 C C . TRP A 1 141 ? 10.568 -9.838 -13.173 1.00 98.31 141 TRP A C 1
ATOM 1044 O O . TRP A 1 141 ? 9.730 -10.079 -14.049 1.00 98.31 141 TRP A O 1
ATOM 1054 N N . SER A 1 142 ? 11.236 -10.802 -12.533 1.00 97.88 142 SER A N 1
ATOM 1055 C CA . SER A 1 142 ? 10.889 -12.212 -12.700 1.00 97.88 142 SER A CA 1
ATOM 1056 C C . SER A 1 142 ? 9.488 -12.503 -12.130 1.00 97.88 142 SER A C 1
ATOM 1058 O O . SER A 1 142 ? 9.015 -11.783 -11.238 1.00 97.88 142 SER A O 1
ATOM 1060 N N . PRO A 1 143 ? 8.802 -13.559 -12.604 1.00 96.31 143 PRO A N 1
ATOM 1061 C CA . PRO A 1 143 ? 7.521 -13.980 -12.039 1.00 96.31 143 PRO A CA 1
ATOM 1062 C C . PRO A 1 143 ? 7.569 -14.221 -10.524 1.00 96.31 143 PRO A C 1
ATOM 1064 O O . PRO A 1 143 ? 6.644 -13.827 -9.819 1.00 96.31 143 PRO A O 1
ATOM 1067 N N . GLU A 1 144 ? 8.655 -14.803 -10.012 1.00 95.75 144 GLU A N 1
ATOM 1068 C CA . GLU A 1 144 ? 8.838 -15.112 -8.589 1.00 95.75 144 GLU A CA 1
ATOM 1069 C C . GLU A 1 144 ? 8.944 -13.834 -7.754 1.00 95.75 144 GLU A C 1
ATOM 1071 O O . GLU A 1 144 ? 8.327 -13.728 -6.695 1.00 95.75 144 GLU A O 1
ATOM 1076 N N . GLN A 1 145 ? 9.673 -12.829 -8.250 1.00 98.00 145 GLN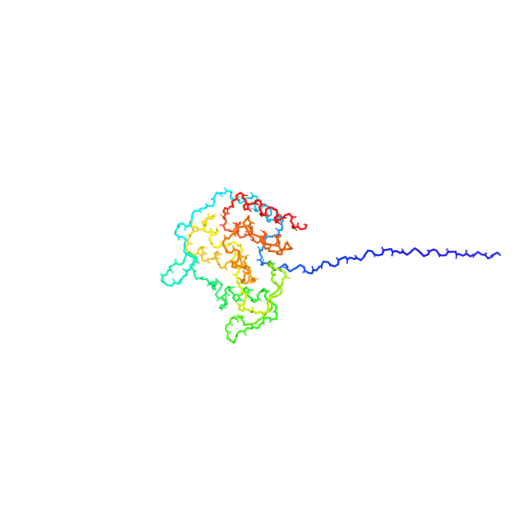 A N 1
ATOM 1077 C CA . GLN A 1 145 ? 9.777 -11.538 -7.577 1.00 98.00 145 GLN A CA 1
ATOM 1078 C C . GLN A 1 145 ? 8.427 -10.808 -7.556 1.00 98.00 145 GLN A C 1
ATOM 1080 O O . GLN A 1 145 ? 8.069 -10.221 -6.534 1.00 98.00 145 GLN A O 1
ATOM 1085 N N . ARG A 1 146 ? 7.644 -10.874 -8.644 1.00 98.25 146 ARG A N 1
ATOM 1086 C CA . ARG A 1 146 ? 6.274 -10.330 -8.663 1.00 98.25 146 ARG A CA 1
ATOM 1087 C C . ARG A 1 146 ? 5.375 -11.060 -7.666 1.00 98.25 146 ARG A C 1
ATOM 1089 O O . ARG A 1 146 ? 4.688 -10.396 -6.898 1.00 98.25 146 ARG A O 1
ATOM 1096 N N . LEU A 1 147 ? 5.425 -12.392 -7.624 1.00 97.00 147 LEU A N 1
ATOM 1097 C CA . LEU A 1 147 ? 4.656 -13.190 -6.666 1.00 97.00 147 LEU A CA 1
ATOM 1098 C C . LEU A 1 147 ? 4.984 -12.812 -5.219 1.00 97.00 147 LEU A C 1
ATOM 1100 O O . LEU A 1 147 ? 4.068 -12.579 -4.431 1.00 97.00 147 LEU A O 1
ATOM 1104 N N . ALA A 1 148 ? 6.270 -12.698 -4.883 1.00 97.12 148 ALA A N 1
ATOM 1105 C CA . ALA A 1 148 ? 6.700 -12.282 -3.552 1.00 97.12 148 ALA A CA 1
ATOM 1106 C C . ALA A 1 148 ? 6.193 -10.872 -3.210 1.00 97.12 148 ALA A C 1
ATOM 1108 O O . ALA A 1 148 ? 5.651 -10.656 -2.133 1.00 97.12 148 ALA A O 1
ATOM 1109 N N . ALA A 1 149 ? 6.303 -9.921 -4.142 1.00 98.06 149 ALA A N 1
ATOM 1110 C CA . ALA A 1 149 ? 5.866 -8.543 -3.932 1.00 98.06 149 ALA A CA 1
ATOM 1111 C C . ALA A 1 149 ? 4.340 -8.398 -3.782 1.00 98.06 149 ALA A C 1
ATOM 1113 O O . ALA A 1 149 ? 3.868 -7.609 -2.964 1.00 98.06 149 ALA A O 1
ATOM 1114 N N . ALA A 1 150 ? 3.555 -9.182 -4.527 1.00 97.94 150 ALA A N 1
ATOM 1115 C CA . ALA A 1 150 ? 2.098 -9.211 -4.391 1.00 97.94 150 ALA A CA 1
ATOM 1116 C C . ALA A 1 150 ? 1.618 -9.829 -3.070 1.00 97.94 150 ALA A C 1
ATOM 1118 O O . ALA A 1 150 ? 0.468 -9.618 -2.688 1.00 97.94 150 ALA A O 1
ATOM 1119 N N . ASN A 1 151 ? 2.473 -10.586 -2.385 1.00 98.00 151 ASN A N 1
ATOM 1120 C CA . ASN A 1 151 ? 2.145 -11.288 -1.147 1.00 98.00 151 ASN A CA 1
ATOM 1121 C C . ASN A 1 151 ? 2.928 -10.750 0.067 1.00 98.00 151 ASN A C 1
ATOM 1123 O O . ASN A 1 151 ? 2.851 -11.320 1.152 1.00 98.00 151 ASN A O 1
ATOM 1127 N N . ASP A 1 152 ? 3.634 -9.625 -0.084 1.00 98.25 152 ASP A N 1
ATOM 1128 C CA . ASP A 1 152 ? 4.323 -8.955 1.019 1.00 98.25 152 ASP A CA 1
ATOM 1129 C C . ASP A 1 152 ? 3.315 -8.394 2.027 1.00 98.25 152 ASP A C 1
ATOM 1131 O O . ASP A 1 152 ? 2.595 -7.438 1.735 1.00 98.25 152 ASP A O 1
ATOM 1135 N N . LEU A 1 153 ? 3.306 -8.944 3.243 1.00 97.69 153 LEU A N 1
ATOM 1136 C CA . LEU A 1 153 ? 2.422 -8.521 4.332 1.00 97.69 153 LEU A CA 1
ATOM 1137 C C . LEU A 1 153 ? 2.566 -7.038 4.702 1.00 97.69 153 LEU A C 1
ATOM 1139 O O . LEU A 1 153 ? 1.620 -6.471 5.257 1.00 97.69 153 LEU A O 1
ATOM 1143 N N . ARG A 1 154 ? 3.699 -6.397 4.378 1.00 98.06 154 ARG A N 1
ATOM 1144 C CA . ARG A 1 154 ? 3.892 -4.947 4.539 1.00 98.06 154 ARG A CA 1
ATOM 1145 C C . ARG A 1 154 ? 3.017 -4.136 3.596 1.00 98.06 154 ARG A C 1
ATOM 1147 O O . ARG A 1 154 ? 2.641 -3.027 3.943 1.00 98.06 154 ARG A O 1
ATOM 1154 N N . ASN A 1 155 ? 2.678 -4.677 2.427 1.00 98.62 155 ASN A N 1
ATOM 1155 C CA . ASN A 1 155 ? 1.819 -4.022 1.442 1.00 98.62 155 ASN A CA 1
ATOM 1156 C C . ASN A 1 155 ? 0.329 -4.350 1.628 1.00 98.62 155 ASN A C 1
ATOM 1158 O O . ASN A 1 155 ? -0.501 -3.812 0.900 1.00 98.62 155 ASN A O 1
ATOM 1162 N N . LEU A 1 156 ? -0.022 -5.246 2.555 1.00 98.56 156 LEU A N 1
ATOM 1163 C CA . LEU A 1 156 ? -1.381 -5.760 2.697 1.00 98.56 156 LEU A CA 1
ATOM 1164 C C . LEU A 1 156 ? -2.063 -5.226 3.952 1.00 98.56 156 LEU A C 1
ATOM 1166 O O . LEU A 1 156 ? -1.490 -5.309 5.036 1.00 98.56 156 LEU A O 1
ATOM 1170 N N . VAL A 1 157 ? -3.303 -4.743 3.832 1.00 98.50 157 VAL A N 1
ATOM 1171 C CA . VAL A 1 157 ? -4.118 -4.275 4.976 1.00 98.50 157 VAL A CA 1
ATOM 1172 C C . VAL A 1 157 ? -5.582 -4.658 4.802 1.00 98.50 157 VAL A C 1
ATOM 1174 O O . VAL A 1 157 ? -6.126 -4.562 3.702 1.00 98.50 157 VAL A O 1
ATOM 1177 N N . ALA A 1 158 ? -6.238 -5.083 5.882 1.00 98.44 158 ALA A N 1
ATOM 1178 C CA . ALA A 1 158 ? -7.679 -5.307 5.879 1.00 98.44 158 ALA A CA 1
ATOM 1179 C C . ALA A 1 158 ? -8.434 -3.972 5.897 1.00 98.44 158 ALA A C 1
ATOM 1181 O O . ALA A 1 158 ? -8.208 -3.129 6.762 1.00 98.44 158 ALA A O 1
ATOM 1182 N N . VAL A 1 159 ? -9.356 -3.799 4.951 1.00 98.56 159 VAL A N 1
ATOM 1183 C CA . VAL A 1 159 ? -10.113 -2.555 4.763 1.00 98.56 159 VAL A CA 1
ATOM 1184 C C . VAL A 1 159 ? -11.563 -2.828 4.365 1.00 98.56 159 VAL A C 1
ATOM 1186 O O . VAL A 1 159 ? -11.926 -3.928 3.926 1.00 98.56 159 VAL A O 1
ATOM 1189 N N . SER A 1 160 ? -12.414 -1.805 4.460 1.00 98.38 160 SER A N 1
ATOM 1190 C CA . SER A 1 160 ? -13.757 -1.841 3.871 1.00 98.38 160 SER A CA 1
ATOM 1191 C C . SER A 1 160 ? -13.694 -2.123 2.368 1.00 98.38 160 SER A C 1
ATOM 1193 O O . SER A 1 160 ? -13.152 -1.340 1.586 1.00 98.38 160 SER A O 1
ATOM 1195 N N . GLY A 1 161 ? -14.332 -3.210 1.927 1.00 98.19 161 GLY A N 1
ATOM 1196 C CA . GLY A 1 161 ? -14.326 -3.615 0.523 1.00 98.19 161 GLY A CA 1
ATOM 1197 C C . GLY A 1 161 ? -14.955 -2.586 -0.416 1.00 98.19 161 GLY A C 1
ATOM 1198 O O . GLY A 1 161 ? -14.534 -2.469 -1.563 1.00 98.19 161 GLY A O 1
ATOM 1199 N N . LYS A 1 162 ? -15.938 -1.802 0.050 1.00 97.69 162 LYS A N 1
ATOM 1200 C CA . LYS A 1 162 ? -16.543 -0.722 -0.751 1.00 97.69 162 LYS A CA 1
ATOM 1201 C C . LYS A 1 162 ? -15.534 0.396 -1.024 1.00 97.69 162 LYS A C 1
ATOM 1203 O O . LYS A 1 162 ? -15.464 0.897 -2.142 1.00 97.69 162 LYS A O 1
ATOM 1208 N N . VAL A 1 163 ? -14.772 0.790 -0.005 1.00 97.75 163 VAL A N 1
ATOM 1209 C CA . VAL A 1 163 ? -13.771 1.857 -0.135 1.00 97.75 163 VAL A CA 1
ATOM 1210 C C . VAL A 1 163 ? -12.574 1.375 -0.941 1.00 97.75 163 VAL A C 1
ATOM 1212 O O . VAL A 1 163 ? -12.110 2.099 -1.816 1.00 97.75 163 VAL A O 1
ATOM 1215 N N . ASN A 1 164 ? -12.164 0.121 -0.755 1.00 98.44 164 ASN A N 1
ATOM 1216 C CA . ASN A 1 164 ? -11.123 -0.495 -1.568 1.00 98.44 164 ASN A CA 1
ATOM 1217 C C . ASN A 1 164 ? -11.467 -0.520 -3.070 1.00 98.44 164 ASN A C 1
ATOM 1219 O O . ASN A 1 164 ? -10.648 -0.187 -3.920 1.00 98.44 164 ASN A O 1
ATOM 1223 N N . GLN A 1 165 ? -12.720 -0.829 -3.417 1.00 97.75 165 GLN A N 1
ATOM 1224 C CA . GLN A 1 165 ? -13.193 -0.750 -4.806 1.00 97.75 165 GLN A CA 1
ATOM 1225 C C . GLN A 1 165 ? -13.178 0.687 -5.354 1.00 97.75 165 GLN A C 1
ATOM 1227 O O . GLN A 1 165 ? -12.891 0.892 -6.530 1.00 97.75 165 GLN A O 1
ATOM 1232 N N . SER A 1 166 ? -13.455 1.691 -4.512 1.00 97.69 166 SER A N 1
ATOM 1233 C CA . SER A 1 166 ? -13.341 3.105 -4.897 1.00 97.69 166 SER A CA 1
ATOM 1234 C C . SER A 1 166 ? -11.891 3.520 -5.166 1.00 97.69 166 SER A C 1
ATOM 1236 O O . SER A 1 166 ? -11.650 4.318 -6.079 1.00 97.69 166 SER A O 1
ATOM 1238 N N . LYS A 1 167 ? -10.936 2.999 -4.384 1.00 98.44 167 LYS A N 1
ATOM 1239 C CA . LYS A 1 167 ? -9.498 3.188 -4.607 1.00 98.44 167 LYS A CA 1
ATOM 1240 C C . LYS A 1 167 ? -9.090 2.607 -5.962 1.00 98.44 167 LYS A C 1
ATOM 1242 O O . LYS A 1 167 ? -8.580 3.342 -6.804 1.00 98.44 167 LYS A O 1
ATOM 1247 N N . SER A 1 168 ? -9.434 1.346 -6.239 1.00 97.81 168 SER A N 1
ATOM 1248 C CA . SER A 1 168 ? -8.977 0.619 -7.437 1.00 97.81 168 SER A CA 1
ATOM 1249 C C . SER A 1 168 ? -7.441 0.581 -7.484 1.00 97.81 168 SER A C 1
ATOM 1251 O O . SER A 1 168 ? -6.797 0.119 -6.546 1.00 97.81 168 SER A O 1
ATOM 1253 N N . ASP A 1 169 ? -6.846 1.073 -8.562 1.00 97.44 169 ASP A N 1
ATOM 1254 C CA . ASP A 1 169 ? -5.419 1.122 -8.843 1.00 97.44 169 ASP A CA 1
ATOM 1255 C C . ASP A 1 169 ? -4.849 2.544 -8.791 1.00 97.44 169 ASP A C 1
ATOM 1257 O O . ASP A 1 169 ? -3.748 2.773 -9.291 1.00 97.44 169 ASP A O 1
ATOM 1261 N N . LYS A 1 170 ? -5.608 3.472 -8.197 1.00 98.75 170 LYS A N 1
ATOM 1262 C CA . LYS A 1 170 ? -5.226 4.872 -8.044 1.00 98.75 170 LYS A CA 1
ATOM 1263 C C . LYS A 1 170 ? -4.002 5.021 -7.152 1.00 98.75 170 LYS A C 1
ATOM 1265 O O . LYS A 1 170 ? -3.886 4.348 -6.122 1.00 98.75 170 LYS A O 1
ATOM 1270 N N . THR A 1 171 ? -3.130 5.939 -7.538 1.00 98.69 171 THR A N 1
ATOM 1271 C CA . THR A 1 171 ? -1.976 6.369 -6.747 1.00 98.69 171 THR A CA 1
ATOM 1272 C C . THR A 1 171 ? -2.384 7.411 -5.692 1.00 98.69 171 THR A C 1
ATOM 1274 O O . THR A 1 171 ? -3.479 7.974 -5.772 1.00 98.69 171 THR A O 1
ATOM 1277 N N . PRO A 1 172 ? -1.534 7.683 -4.682 1.00 98.69 172 PRO A N 1
ATOM 1278 C CA . PRO A 1 172 ? -1.775 8.683 -3.636 1.00 98.69 172 PRO A CA 1
ATOM 1279 C C . PRO A 1 172 ? -2.230 10.074 -4.110 1.00 98.69 172 PRO A C 1
ATOM 1281 O O . PRO A 1 172 ? -2.935 10.766 -3.385 1.00 98.69 172 PRO A O 1
ATOM 1284 N N . ASP A 1 173 ? -1.840 10.507 -5.308 1.00 98.69 173 ASP A N 1
ATOM 1285 C CA . ASP A 1 173 ? -2.272 11.783 -5.895 1.00 98.69 173 ASP A CA 1
ATOM 1286 C C . ASP A 1 173 ? -3.692 11.754 -6.474 1.00 98.69 173 ASP A C 1
ATOM 1288 O O . ASP A 1 173 ? -4.338 12.794 -6.588 1.00 98.69 173 ASP A O 1
ATOM 1292 N N . GLU A 1 174 ? -4.204 10.570 -6.798 1.00 98.56 174 GLU A N 1
ATOM 1293 C CA . GLU A 1 174 ? -5.557 10.365 -7.315 1.00 98.56 174 GLU A CA 1
ATOM 1294 C C . GLU A 1 174 ? -6.536 9.925 -6.216 1.00 98.56 174 GLU A C 1
ATOM 1296 O O . GLU A 1 174 ? -7.753 10.100 -6.345 1.00 98.56 174 GLU A O 1
ATOM 1301 N N . TRP A 1 175 ? -6.023 9.310 -5.148 1.00 98.62 175 TRP A N 1
ATOM 1302 C CA . TRP A 1 175 ? -6.817 8.797 -4.042 1.00 98.62 175 TRP A CA 1
ATOM 1303 C C . TRP A 1 175 ? -6.016 8.720 -2.741 1.00 98.62 175 TRP A C 1
ATOM 1305 O O . TRP A 1 175 ? -4.927 8.154 -2.697 1.00 98.62 175 TRP A O 1
ATOM 1315 N N . MET A 1 176 ? -6.626 9.196 -1.656 1.00 98.19 176 MET A N 1
ATOM 1316 C CA . MET A 1 176 ? -6.171 8.997 -0.281 1.00 98.19 176 MET A CA 1
ATOM 1317 C C . MET A 1 176 ? -7.317 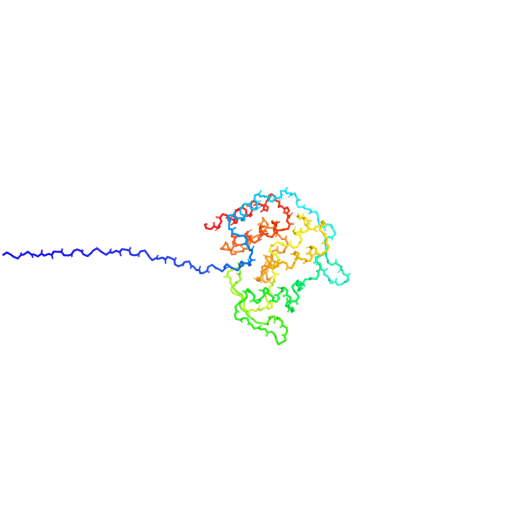8.435 0.572 1.00 98.19 176 MET A C 1
ATOM 1319 O O . MET A 1 176 ? -8.489 8.650 0.233 1.00 98.19 176 MET A O 1
ATOM 1323 N N . PRO A 1 177 ? -7.013 7.725 1.676 1.00 97.62 177 PRO A N 1
ATOM 1324 C CA . PRO A 1 177 ? -8.031 7.249 2.601 1.00 97.62 177 PRO A CA 1
ATOM 1325 C C . PRO A 1 177 ? -8.946 8.387 3.086 1.00 97.62 177 PRO A C 1
ATOM 1327 O O . PRO A 1 177 ? -8.431 9.414 3.517 1.00 97.62 177 PRO A O 1
ATOM 1330 N N . PRO A 1 178 ? -10.284 8.213 3.074 1.00 97.12 178 PRO A N 1
ATOM 1331 C CA . PRO A 1 178 ? -11.220 9.217 3.594 1.00 97.12 178 PRO A CA 1
ATOM 1332 C C . PRO A 1 178 ? -11.016 9.593 5.069 1.00 97.12 178 PRO A C 1
ATOM 1334 O O . PRO A 1 178 ? -11.452 10.653 5.505 1.00 97.12 178 PRO A O 1
ATOM 1337 N N . ASN A 1 179 ? -10.412 8.704 5.857 1.00 96.62 179 ASN A N 1
ATOM 1338 C CA . ASN A 1 179 ? -9.969 8.996 7.211 1.00 96.62 179 ASN A CA 1
ATOM 1339 C C . ASN A 1 179 ? -8.599 9.689 7.188 1.00 96.62 179 ASN A C 1
ATOM 1341 O O . ASN A 1 179 ? -7.562 9.021 7.173 1.00 96.62 179 ASN A O 1
ATOM 1345 N N . ASP A 1 180 ? -8.597 11.020 7.262 1.00 94.00 180 ASP A N 1
ATOM 1346 C CA . ASP A 1 180 ? -7.376 11.841 7.258 1.00 94.00 180 ASP A CA 1
ATOM 1347 C C . ASP A 1 180 ? -6.388 11.459 8.374 1.00 94.00 180 ASP A C 1
ATOM 1349 O O . ASP A 1 180 ? -5.173 11.562 8.201 1.00 94.00 180 ASP A O 1
ATOM 1353 N N . GLY A 1 181 ? -6.890 10.943 9.504 1.00 94.88 181 GLY A N 1
ATOM 1354 C CA . GLY A 1 181 ? -6.060 10.471 10.615 1.00 94.88 181 GLY A CA 1
ATOM 1355 C C . GLY A 1 181 ? -5.153 9.286 10.260 1.00 94.88 181 GLY A C 1
ATOM 1356 O O . GLY A 1 181 ? -4.239 8.980 11.022 1.00 94.88 181 GLY A O 1
ATOM 1357 N N . TYR A 1 182 ? -5.384 8.635 9.116 1.00 97.25 182 TYR A N 1
ATOM 1358 C CA . TYR A 1 182 ? -4.575 7.528 8.610 1.00 97.25 182 TYR A CA 1
ATOM 1359 C C . TYR A 1 182 ? -3.609 7.943 7.483 1.00 97.25 182 TYR A C 1
ATOM 1361 O O . TYR A 1 182 ? -2.860 7.104 6.983 1.00 97.25 182 TYR A O 1
ATOM 1369 N N . ALA A 1 183 ? -3.567 9.222 7.085 1.00 97.31 183 ALA A N 1
ATOM 1370 C CA . ALA A 1 183 ? -2.740 9.685 5.965 1.00 97.31 183 ALA A CA 1
ATOM 1371 C C . ALA A 1 183 ? -1.239 9.395 6.166 1.00 97.31 183 ALA A C 1
ATOM 1373 O O . ALA A 1 183 ? -0.607 8.808 5.285 1.00 97.31 183 ALA A O 1
ATOM 1374 N N . CYS A 1 184 ? -0.675 9.728 7.335 1.00 97.81 184 CYS A N 1
ATOM 1375 C CA . CYS A 1 184 ? 0.717 9.412 7.677 1.00 97.81 184 CYS A CA 1
ATOM 1376 C C . CYS A 1 184 ? 1.005 7.909 7.554 1.00 97.81 184 CYS A C 1
ATOM 1378 O O . CYS A 1 184 ? 1.967 7.504 6.900 1.00 97.81 184 CYS A O 1
ATOM 1380 N N . SER A 1 185 ? 0.159 7.079 8.164 1.00 98.12 185 SER A N 1
ATOM 1381 C CA . SER A 1 185 ? 0.305 5.624 8.183 1.00 98.12 185 SER A CA 1
ATOM 1382 C C . SER A 1 185 ? 0.226 5.032 6.774 1.00 98.12 185 SER A C 1
ATOM 1384 O O . SER A 1 185 ? 1.114 4.274 6.384 1.00 98.12 185 SER A O 1
ATOM 1386 N N . TYR A 1 186 ? -0.736 5.474 5.960 1.00 98.56 186 TYR A N 1
ATOM 1387 C CA . TYR A 1 186 ? -0.836 5.110 4.545 1.00 98.56 186 TYR A CA 1
ATOM 1388 C C . TYR A 1 186 ? 0.432 5.486 3.762 1.00 98.56 186 TYR A C 1
ATOM 1390 O O . TYR A 1 186 ? 1.021 4.634 3.097 1.00 98.56 186 TYR A O 1
ATOM 1398 N N . GLY A 1 187 ? 0.908 6.730 3.898 1.00 98.62 187 GLY A N 1
ATOM 1399 C CA . GLY A 1 187 ? 2.119 7.206 3.225 1.00 98.62 187 GLY A CA 1
ATOM 1400 C C . GLY A 1 187 ? 3.378 6.433 3.631 1.00 98.62 187 GLY A C 1
ATOM 1401 O O . GLY A 1 187 ? 4.189 6.074 2.778 1.00 98.62 187 GLY A O 1
ATOM 1402 N N . ARG A 1 188 ? 3.528 6.105 4.920 1.00 98.81 188 ARG A N 1
ATOM 1403 C CA . ARG A 1 188 ? 4.655 5.306 5.430 1.00 98.81 188 ARG A CA 1
ATOM 1404 C C . ARG A 1 188 ? 4.664 3.892 4.858 1.00 98.81 188 ARG A C 1
ATOM 1406 O O . ARG A 1 188 ? 5.724 3.428 4.433 1.00 98.81 188 ARG A O 1
ATOM 1413 N N . ILE A 1 189 ? 3.512 3.220 4.815 1.00 98.81 189 ILE A N 1
ATOM 1414 C CA . ILE A 1 189 ? 3.392 1.880 4.221 1.00 98.81 189 ILE A CA 1
ATOM 1415 C C . ILE A 1 189 ? 3.769 1.934 2.740 1.00 98.81 189 ILE A C 1
ATOM 1417 O O . ILE A 1 189 ? 4.630 1.186 2.277 1.00 98.81 189 ILE A O 1
ATOM 1421 N N . TYR A 1 190 ? 3.179 2.883 2.019 1.00 98.88 190 TYR A N 1
ATOM 1422 C CA . TYR A 1 190 ? 3.375 3.052 0.588 1.00 98.88 190 TYR A CA 1
ATOM 1423 C C . TYR A 1 190 ? 4.856 3.268 0.229 1.00 98.88 190 TYR A C 1
ATOM 1425 O O . TYR A 1 190 ? 5.407 2.587 -0.638 1.00 98.88 190 TYR A O 1
ATOM 1433 N N . VAL A 1 191 ? 5.544 4.158 0.956 1.00 98.94 191 VAL A N 1
ATOM 1434 C CA . VAL A 1 191 ? 6.983 4.402 0.773 1.00 98.94 191 VAL A CA 1
ATOM 1435 C C . VAL A 1 191 ? 7.825 3.193 1.167 1.00 98.94 191 VAL A C 1
ATOM 1437 O O . VAL A 1 191 ? 8.778 2.874 0.458 1.00 98.94 191 VAL A O 1
ATOM 1440 N N . THR A 1 192 ? 7.475 2.501 2.256 1.00 98.88 192 THR A N 1
ATOM 1441 C CA . THR A 1 192 ? 8.178 1.280 2.688 1.00 98.88 192 THR A CA 1
ATOM 1442 C C . THR A 1 192 ? 8.214 0.257 1.559 1.00 98.88 192 THR A C 1
ATOM 1444 O O . THR A 1 192 ? 9.278 -0.262 1.230 1.00 98.88 192 THR A O 1
ATOM 1447 N N . VAL A 1 193 ? 7.065 0.002 0.932 1.00 98.88 193 VAL A N 1
ATOM 1448 C CA . VAL A 1 193 ? 6.947 -0.977 -0.152 1.00 98.88 193 VAL A CA 1
ATOM 1449 C C . VAL A 1 193 ? 7.723 -0.515 -1.384 1.00 98.88 193 VAL A C 1
ATOM 1451 O O . VAL A 1 193 ? 8.531 -1.278 -1.914 1.00 98.88 193 VAL A O 1
ATOM 1454 N N . LYS A 1 194 ? 7.557 0.739 -1.828 1.00 98.88 194 LYS A N 1
ATOM 1455 C CA . LYS A 1 194 ? 8.285 1.224 -3.015 1.00 98.88 194 LYS A CA 1
ATOM 1456 C C . LYS A 1 194 ? 9.800 1.201 -2.812 1.00 98.88 194 LYS A C 1
ATOM 1458 O O . LYS A 1 194 ? 10.516 0.780 -3.718 1.00 98.88 194 LYS A O 1
ATOM 1463 N N . ALA A 1 195 ? 10.280 1.553 -1.620 1.00 98.81 195 ALA A N 1
ATOM 1464 C CA . ALA A 1 195 ? 11.699 1.493 -1.284 1.00 98.81 195 ALA A CA 1
ATOM 1465 C C . ALA A 1 195 ? 12.224 0.051 -1.233 1.00 98.81 195 ALA A C 1
ATOM 1467 O O . ALA A 1 195 ? 13.265 -0.235 -1.822 1.00 98.81 195 ALA A O 1
ATOM 1468 N N . ALA A 1 196 ? 11.491 -0.867 -0.594 1.00 98.69 196 ALA A N 1
ATOM 1469 C CA . ALA A 1 196 ? 11.893 -2.269 -0.468 1.00 98.69 196 ALA A CA 1
ATOM 1470 C C . ALA A 1 196 ? 12.048 -2.972 -1.825 1.00 98.69 196 ALA A C 1
ATOM 1472 O O . ALA A 1 196 ? 12.897 -3.850 -1.968 1.00 98.69 196 ALA A O 1
ATOM 1473 N N . TYR A 1 197 ? 11.253 -2.570 -2.818 1.00 98.69 197 TYR A N 1
ATOM 1474 C CA . TYR A 1 197 ? 11.250 -3.178 -4.146 1.00 98.69 197 TYR A CA 1
ATOM 1475 C C . TYR A 1 197 ? 11.936 -2.341 -5.236 1.00 98.69 197 TYR A C 1
ATOM 1477 O O . TYR A 1 197 ? 11.931 -2.739 -6.400 1.00 98.69 197 TYR A O 1
ATOM 1485 N N . GLY A 1 198 ? 12.531 -1.194 -4.892 1.00 98.25 198 GLY A N 1
ATOM 1486 C CA . GLY A 1 198 ? 13.192 -0.319 -5.867 1.00 98.25 198 GLY A CA 1
ATOM 1487 C C . GLY A 1 198 ? 12.244 0.227 -6.941 1.00 98.25 198 GLY A C 1
ATOM 1488 O O . GLY A 1 198 ? 12.648 0.405 -8.089 1.00 98.25 198 GLY A O 1
ATOM 1489 N N . LEU A 1 199 ? 10.978 0.458 -6.586 1.00 98.75 199 LEU A N 1
ATOM 1490 C CA . LEU A 1 199 ? 9.974 1.023 -7.485 1.00 98.75 199 LEU A CA 1
ATOM 1491 C C . LEU A 1 199 ? 10.176 2.535 -7.638 1.00 98.75 199 LEU A C 1
ATOM 1493 O O . LEU A 1 199 ? 10.462 3.245 -6.673 1.00 98.75 199 LEU A O 1
ATOM 1497 N N . SER A 1 200 ? 9.984 3.039 -8.854 1.00 98.81 200 SER A N 1
ATOM 1498 C CA . SER A 1 200 ? 9.988 4.480 -9.132 1.00 98.81 200 SER A CA 1
ATOM 1499 C C . SER A 1 200 ? 8.712 5.165 -8.640 1.00 98.81 200 SER A C 1
ATOM 1501 O O . SER A 1 200 ? 7.681 4.525 -8.490 1.00 98.81 200 SER A O 1
ATOM 1503 N N . VAL A 1 201 ? 8.760 6.470 -8.392 1.00 98.88 201 VAL A N 1
ATOM 1504 C CA . VAL A 1 201 ? 7.615 7.291 -7.971 1.00 98.88 201 VAL A CA 1
ATOM 1505 C C . VAL A 1 201 ? 7.347 8.371 -9.017 1.00 98.88 201 VAL A C 1
ATOM 1507 O O . VAL A 1 201 ? 8.292 8.953 -9.556 1.00 98.88 201 VAL A O 1
ATOM 1510 N N . ALA A 1 202 ? 6.080 8.653 -9.312 1.00 98.69 202 ALA A N 1
ATOM 1511 C CA . ALA A 1 202 ? 5.708 9.776 -10.170 1.00 98.69 202 ALA A CA 1
ATOM 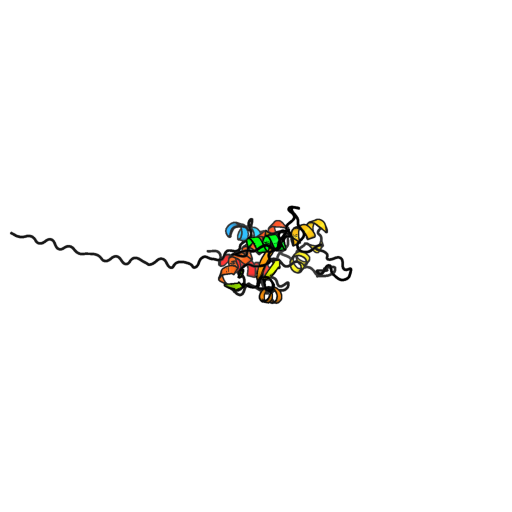1512 C C . ALA A 1 202 ? 5.797 11.112 -9.412 1.00 98.69 202 ALA A C 1
ATOM 1514 O O . ALA A 1 202 ? 5.784 11.152 -8.184 1.00 98.69 202 ALA A O 1
ATOM 1515 N N . ALA A 1 203 ? 5.882 12.236 -10.131 1.00 98.62 203 ALA A N 1
ATOM 1516 C CA . ALA A 1 203 ? 6.016 13.551 -9.493 1.00 98.62 203 ALA A CA 1
ATOM 1517 C C . ALA A 1 203 ? 4.798 13.925 -8.633 1.00 98.62 203 ALA A C 1
ATOM 1519 O O . ALA A 1 203 ? 4.968 14.299 -7.476 1.00 98.62 203 ALA A O 1
ATOM 1520 N N . ALA A 1 204 ? 3.584 13.773 -9.172 1.00 98.62 204 ALA A N 1
ATOM 1521 C CA . ALA A 1 204 ? 2.351 14.054 -8.436 1.00 98.62 204 ALA A CA 1
ATOM 1522 C C . ALA A 1 204 ? 2.188 13.106 -7.237 1.00 98.62 204 ALA A C 1
ATOM 1524 O O . ALA A 1 204 ? 1.964 13.557 -6.114 1.00 98.62 204 ALA A O 1
ATOM 1525 N N . GLU A 1 205 ? 2.417 11.811 -7.460 1.00 98.69 205 GLU A N 1
ATOM 1526 C CA . GLU A 1 205 ? 2.435 10.781 -6.421 1.00 98.69 205 GLU A CA 1
ATOM 1527 C C . GLU A 1 205 ? 3.411 11.121 -5.281 1.00 98.69 205 GLU A C 1
ATOM 1529 O O . GLU A 1 205 ? 3.045 11.050 -4.108 1.00 98.69 205 GLU A O 1
ATOM 1534 N N . ARG A 1 206 ? 4.645 11.540 -5.604 1.00 98.88 206 ARG A N 1
ATOM 1535 C CA . ARG A 1 206 ? 5.638 11.966 -4.606 1.00 98.88 206 ARG A CA 1
ATOM 1536 C C . ARG A 1 206 ? 5.117 13.133 -3.782 1.00 98.88 206 ARG A C 1
ATOM 1538 O O . ARG A 1 206 ? 5.216 13.078 -2.562 1.00 98.88 206 ARG A O 1
ATOM 1545 N N . THR A 1 207 ? 4.556 14.159 -4.419 1.00 98.81 207 THR A N 1
ATOM 1546 C CA . THR A 1 207 ? 4.001 15.317 -3.707 1.00 98.81 207 THR A CA 1
ATOM 1547 C C . THR A 1 207 ? 2.878 14.911 -2.752 1.00 98.81 207 THR A C 1
ATOM 1549 O O . THR A 1 207 ? 2.854 15.374 -1.613 1.00 98.81 207 THR A O 1
ATOM 1552 N N . ALA A 1 208 ? 1.982 14.012 -3.164 1.00 98.81 208 ALA A N 1
ATOM 1553 C CA . ALA A 1 208 ? 0.930 13.501 -2.288 1.00 98.81 208 ALA A CA 1
ATOM 1554 C C . ALA A 1 208 ? 1.500 12.708 -1.096 1.00 98.81 208 ALA A C 1
ATOM 1556 O O . ALA A 1 208 ? 1.055 12.883 0.040 1.00 98.81 208 ALA A O 1
ATOM 1557 N N . LEU A 1 209 ? 2.535 11.891 -1.319 1.00 98.88 209 LEU A N 1
ATOM 1558 C CA . LEU A 1 209 ? 3.227 11.166 -0.248 1.00 98.88 209 LEU A CA 1
ATOM 1559 C C . LEU A 1 209 ? 3.969 12.108 0.709 1.00 98.88 209 LEU A C 1
ATOM 1561 O O . LEU A 1 209 ? 3.912 11.914 1.921 1.00 98.88 209 LEU A O 1
ATOM 1565 N N . GLU A 1 210 ? 4.631 13.148 0.201 1.00 98.75 210 GLU A N 1
ATOM 1566 C CA . GLU A 1 210 ? 5.266 14.183 1.025 1.00 98.75 210 GLU A CA 1
ATOM 1567 C C . GLU A 1 210 ? 4.231 14.874 1.918 1.00 98.75 210 GLU A C 1
ATOM 1569 O O . GLU A 1 210 ? 4.447 14.994 3.124 1.00 98.75 210 GLU A O 1
ATOM 1574 N N . GLN A 1 211 ? 3.077 15.251 1.358 1.00 98.50 211 GLN A N 1
ATOM 1575 C CA . GLN A 1 211 ? 1.971 15.842 2.114 1.00 98.50 211 GLN A CA 1
ATOM 1576 C C . GLN A 1 211 ? 1.454 14.885 3.192 1.00 98.50 211 GLN A C 1
ATOM 1578 O O . GLN A 1 211 ? 1.367 15.269 4.359 1.00 98.50 211 GLN A O 1
ATOM 1583 N N . ALA A 1 212 ? 1.199 13.624 2.843 1.00 98.31 212 ALA A N 1
ATOM 1584 C CA . ALA A 1 212 ? 0.777 12.602 3.796 1.00 98.31 212 ALA A CA 1
ATOM 1585 C C . ALA A 1 212 ? 1.776 12.465 4.959 1.00 98.31 212 ALA A C 1
ATOM 1587 O O . ALA A 1 212 ? 1.381 12.441 6.125 1.00 98.31 212 ALA A O 1
ATOM 1588 N N . LEU A 1 213 ? 3.080 12.469 4.669 1.00 98.25 213 LEU A N 1
ATOM 1589 C CA . LEU A 1 213 ? 4.134 12.361 5.679 1.00 98.25 213 LEU A CA 1
ATOM 1590 C C . LEU A 1 213 ? 4.314 13.623 6.537 1.00 98.25 213 LEU A C 1
ATOM 1592 O O . LEU A 1 213 ? 4.960 13.539 7.583 1.00 98.25 213 LEU A O 1
ATOM 1596 N N . THR A 1 214 ? 3.762 14.781 6.157 1.00 97.12 214 THR A N 1
ATOM 1597 C CA . THR A 1 214 ? 3.750 15.971 7.035 1.00 97.12 214 THR A CA 1
ATOM 1598 C C . THR A 1 214 ? 2.755 15.829 8.186 1.00 97.12 214 THR A C 1
ATOM 1600 O O . THR A 1 214 ? 2.924 16.473 9.213 1.00 97.12 214 THR A O 1
ATOM 1603 N N . THR A 1 215 ? 1.764 14.940 8.048 1.00 95.38 215 THR A N 1
ATOM 1604 C CA . THR A 1 215 ? 0.795 14.620 9.110 1.00 95.38 215 THR A CA 1
ATOM 1605 C C . THR A 1 215 ? 1.357 13.665 10.165 1.00 95.38 215 THR A C 1
ATOM 1607 O O . THR A 1 215 ? 0.729 13.443 11.197 1.00 95.38 215 THR A O 1
ATOM 1610 N N . CYS A 1 216 ? 2.545 13.097 9.922 1.00 91.25 216 CYS A N 1
ATOM 1611 C CA . CYS A 1 216 ? 3.278 12.355 10.937 1.00 91.25 216 CYS A CA 1
ATOM 1612 C C . CYS A 1 216 ? 3.798 13.346 11.979 1.00 91.25 216 CYS A C 1
ATOM 1614 O O . CYS A 1 216 ? 4.621 14.191 11.615 1.00 91.25 216 CYS A O 1
ATOM 1616 N N . GLY A 1 217 ? 3.277 13.216 13.207 1.00 76.62 217 GLY A N 1
ATOM 1617 C CA . GLY A 1 217 ? 3.432 14.146 14.334 1.00 76.62 217 GLY A CA 1
ATOM 1618 C C . GLY A 1 217 ? 4.818 14.727 14.576 1.00 76.62 217 GLY A C 1
ATOM 1619 O O . GLY A 1 217 ? 5.832 14.095 14.198 1.00 76.62 217 GLY A O 1
#

Organism: NCBI:txid65499

Foldseek 3Di:
DDDDDDDDDDDDDDDDPPPDDPQLLQADPQQDALVVLVVLLVVAAADDFADCVPADCDPPDPDDHLLPDAQDPPPPPQGGLFLVQCVSAWAPWDADPDTSHTQWGWGCALLANDIDGHVVQKDKDQLQHLSRQCRFPCVPDDNVLSNCLSSPNLRIHIHGNVVRVVCPNDALLRDDRPPLSCLLSSLSSNSSSCSVSSGHAYPSNSVSSVVSSVSND

Nearest PDB structures (foldseek):
  1ouo-assembly1_A  TM=7.974E-01  e=9.873E-03  Vibrio vulnificus
  1oup-assembly1_B  TM=5.958E-01  e=1.951E-02  Vibrio vulnificus

InterPro domains:
  IPR011089 GmrSD restriction endonucleases, C-terminal domain [PF07510] (81-209)

Secondary structure (DSSP, 8-state):
---PPP--------PPP---------PPTTPPPHHHHHHHHHHSPB-PPPP-TT------TT---TT-STT--SS-SS--HHHHHHHHH-EEEEEPSSSS-EEEEEEE-TTTSSEE--GGGEEEEESS-HHHHHHHTGGGS-HHHHHHHHT-GGGEEEEEHHHHHHHTT--TTT---S-GGGHHHHHHHHHHHHHHTT--B-HHHHHHHHHHHHT--

Mean predicted aligned error: 7.37 Å

Radius of gyration: 22.62 Å; Cα contacts (8 Å, |Δi|>4): 345; chains: 1; bounding box: 35×67×93 Å

Sequence (217 aa):
MRWLLLIILLTGCSAIPLSSAPQVDRVPEGTLDAVAARTSLAALPLATPGRLDGYVRDCDDGKACVFGQPWFDTDGDGCDQRSQVLARDLTGVERKPGRCGVQAGTLDDPYTGTQVTSVSKIQIDHVVPLAEMWRSGAAAWSPEQRLAAANDLRNLVAVSGKVNQSKSDKTPDEWMPPNDGYACSYGRIYVTVKAAYGLSVAAAERTALEQALTTCG

Solvent-accessible surface area (backbone atoms only — not comparable to full-atom values): 12546 Å² total; per-residue (Å²): 137,88,80,83,85,84,83,83,84,80,83,76,84,76,82,77,78,79,76,73,71,82,76,75,74,86,61,42,78,90,47,42,53,71,68,58,22,55,55,43,54,72,67,41,50,78,42,79,72,49,72,68,80,87,68,35,82,60,63,60,94,87,39,78,18,54,40,51,70,81,50,43,51,84,84,68,84,70,44,31,42,58,30,49,36,48,64,69,56,31,42,79,67,36,64,43,90,85,60,54,46,66,65,40,27,35,28,73,15,49,44,66,72,43,78,46,65,51,49,89,52,50,34,74,42,49,72,61,20,70,66,43,45,35,23,29,50,51,72,79,51,55,57,67,56,34,30,51,62,74,43,36,61,52,36,44,44,56,30,50,36,71,59,50,62,69,47,62,60,54,49,57,59,78,43,71,59,82,20,65,92,33,35,25,58,53,30,21,32,38,38,35,49,33,57,76,68,69,29,38,37,36,73,60,37,46,53,36,37,54,56,22,49,66,64,43,129

pLDDT: mean 91.03, std 14.89, range [40.56, 98.94]